Protein AF-A0A914GRF6-F1 (afdb_monomer)

Organism: Globodera rostochiensis (NCBI:txid31243)

Structure (mmCIF, N/CA/C/O backbone):
data_AF-A0A914GRF6-F1
#
_entry.id   AF-A0A914GRF6-F1
#
loop_
_atom_site.group_PDB
_atom_site.id
_atom_site.type_symbol
_atom_site.label_atom_id
_atom_site.label_alt_id
_atom_site.label_comp_id
_atom_site.label_asym_id
_atom_site.label_entity_id
_atom_site.label_seq_id
_atom_site.pdbx_PDB_ins_code
_atom_site.Cartn_x
_atom_site.Cartn_y
_atom_site.Cartn_z
_atom_site.occupancy
_atom_site.B_iso_or_equiv
_atom_site.auth_seq_id
_atom_site.auth_comp_id
_atom_site.auth_asym_id
_atom_site.auth_atom_id
_atom_site.pdbx_PDB_model_num
ATOM 1 N N . MET A 1 1 ? -16.502 4.593 -9.977 1.00 60.16 1 MET A N 1
ATOM 2 C CA . MET A 1 1 ? -15.343 4.634 -9.062 1.00 60.16 1 MET A CA 1
ATOM 3 C C . MET A 1 1 ? -14.575 5.903 -9.354 1.00 60.16 1 MET A C 1
ATOM 5 O O . MET A 1 1 ? -14.251 6.115 -10.513 1.00 60.16 1 MET A O 1
ATOM 9 N N . ASN A 1 2 ? -14.328 6.730 -8.336 1.00 83.19 2 ASN A N 1
ATOM 10 C CA . ASN A 1 2 ? -13.622 8.016 -8.468 1.00 83.19 2 ASN A CA 1
ATOM 11 C C . ASN A 1 2 ? -12.108 7.880 -8.247 1.00 83.19 2 ASN A C 1
ATOM 13 O O . ASN A 1 2 ? -11.372 8.864 -8.300 1.00 83.19 2 ASN A O 1
ATOM 17 N N . PHE A 1 3 ? -11.646 6.648 -8.020 1.00 89.38 3 PHE A N 1
ATOM 18 C CA . PHE A 1 3 ? -10.272 6.329 -7.673 1.00 89.38 3 PHE A CA 1
ATOM 19 C C . PHE A 1 3 ? -9.684 5.285 -8.614 1.00 89.38 3 PHE A C 1
ATOM 21 O O . PHE A 1 3 ? -10.359 4.345 -9.033 1.00 89.38 3 PHE A O 1
ATOM 28 N N . GLN A 1 4 ? -8.395 5.434 -8.896 1.00 92.69 4 GLN A N 1
ATOM 29 C CA . GLN A 1 4 ? -7.568 4.450 -9.576 1.00 92.69 4 GLN A CA 1
ATOM 30 C C . GLN A 1 4 ? -6.471 3.969 -8.622 1.00 92.69 4 GLN A C 1
ATOM 32 O O . GLN A 1 4 ? -5.708 4.775 -8.093 1.00 92.69 4 GLN A O 1
ATOM 37 N N . ILE A 1 5 ? -6.350 2.653 -8.441 1.00 94.62 5 ILE A N 1
ATOM 38 C CA . ILE A 1 5 ? -5.249 2.062 -7.671 1.00 94.62 5 ILE A CA 1
ATOM 39 C C . ILE A 1 5 ? -3.987 2.048 -8.535 1.00 94.62 5 ILE A C 1
ATOM 41 O O . ILE A 1 5 ? -3.964 1.449 -9.617 1.00 94.62 5 ILE A O 1
ATOM 45 N N . VAL A 1 6 ? -2.930 2.673 -8.028 1.00 95.69 6 VAL A N 1
ATOM 46 C CA . VAL A 1 6 ? -1.575 2.618 -8.581 1.00 95.69 6 VAL A CA 1
ATOM 47 C C . VAL A 1 6 ? -0.613 2.089 -7.525 1.00 95.69 6 VAL A C 1
ATOM 49 O O . VAL A 1 6 ? -0.864 2.197 -6.325 1.00 95.69 6 VAL A O 1
ATOM 52 N N . TRP A 1 7 ? 0.494 1.507 -7.965 1.00 96.56 7 TRP A N 1
ATOM 53 C CA . TRP A 1 7 ? 1.480 0.931 -7.061 1.00 96.56 7 TRP A CA 1
ATOM 54 C C . TRP A 1 7 ? 2.782 1.709 -7.101 1.00 96.56 7 TRP A C 1
ATOM 56 O O . TRP A 1 7 ? 3.186 2.236 -8.134 1.00 96.56 7 TRP A O 1
ATOM 66 N N . GLU A 1 8 ? 3.440 1.780 -5.953 1.00 96.56 8 GLU A N 1
ATOM 67 C CA . GLU A 1 8 ? 4.662 2.546 -5.770 1.00 96.56 8 GLU A CA 1
ATOM 68 C C . GLU A 1 8 ? 5.706 1.713 -5.034 1.00 96.56 8 GLU A C 1
ATOM 70 O O . GLU A 1 8 ? 5.376 0.820 -4.248 1.00 96.56 8 GLU A O 1
ATOM 75 N N . TYR A 1 9 ? 6.977 2.037 -5.244 1.00 94.38 9 TYR A N 1
ATOM 76 C CA . TYR A 1 9 ? 8.096 1.358 -4.615 1.00 94.38 9 TYR A CA 1
ATOM 77 C C . TYR A 1 9 ? 9.149 2.315 -4.078 1.00 94.38 9 TYR A C 1
ATOM 79 O O . TYR A 1 9 ? 9.361 3.421 -4.579 1.00 94.38 9 TYR A O 1
ATOM 87 N N . GLN A 1 10 ? 9.822 1.871 -3.021 1.00 92.88 10 GLN A N 1
ATOM 88 C CA . GLN A 1 10 ? 10.794 2.676 -2.303 1.00 92.88 10 GLN A CA 1
ATOM 89 C C . GLN A 1 10 ? 12.181 2.569 -2.950 1.00 92.88 10 GLN A C 1
ATOM 91 O O . GLN A 1 10 ? 12.897 1.573 -2.798 1.00 92.88 10 GLN A O 1
ATOM 96 N N . CYS A 1 11 ? 12.590 3.630 -3.640 1.00 87.56 11 CYS A N 1
ATOM 97 C CA . CYS A 1 11 ? 13.919 3.755 -4.240 1.00 87.56 11 CYS A CA 1
ATOM 98 C C . CYS A 1 11 ? 14.998 4.049 -3.193 1.00 87.56 11 CYS A C 1
ATOM 100 O O . CYS A 1 11 ? 16.082 3.464 -3.226 1.00 87.56 11 CYS A O 1
ATOM 102 N N . SER A 1 12 ? 14.690 4.936 -2.248 1.00 85.06 12 SER A N 1
ATOM 103 C CA . SER A 1 12 ? 15.538 5.292 -1.105 1.00 85.06 12 SER A CA 1
ATOM 104 C C . SER A 1 12 ? 14.666 5.673 0.096 1.00 85.06 12 SER A C 1
ATOM 106 O O . SER A 1 12 ? 13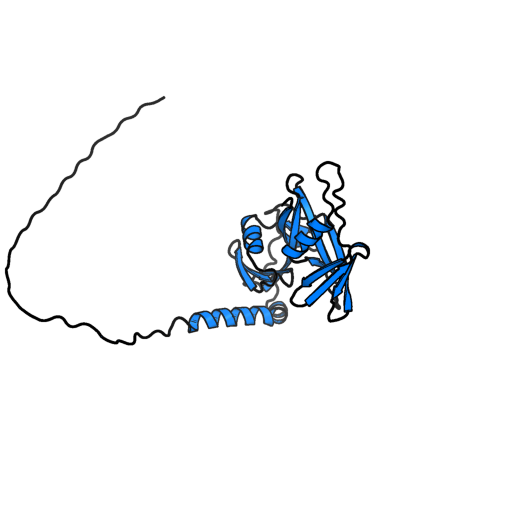.441 5.666 -0.007 1.00 85.06 12 SER A O 1
ATOM 108 N N . ALA A 1 13 ? 15.269 6.004 1.244 1.00 81.31 13 ALA A N 1
ATOM 109 C CA . ALA A 1 13 ? 14.544 6.251 2.497 1.00 81.31 13 ALA A CA 1
ATOM 110 C C . ALA A 1 13 ? 13.332 7.197 2.348 1.00 81.31 13 ALA A C 1
ATOM 112 O O . ALA A 1 13 ? 12.279 6.917 2.915 1.00 81.31 13 ALA A O 1
ATOM 113 N N . SER A 1 14 ? 13.449 8.254 1.540 1.00 84.38 14 SER A N 1
ATOM 114 C CA . SER A 1 14 ? 12.390 9.247 1.304 1.00 84.38 14 SER A CA 1
ATOM 115 C C . SER A 1 14 ? 11.847 9.275 -0.129 1.00 84.38 14 SER A C 1
ATOM 117 O O . SER A 1 14 ? 10.862 9.969 -0.386 1.00 84.38 14 SER A O 1
ATOM 119 N N . LYS A 1 15 ? 12.458 8.535 -1.064 1.00 90.56 15 LYS A N 1
ATOM 120 C CA . LYS A 1 15 ? 12.084 8.555 -2.483 1.00 90.56 15 LYS A CA 1
ATOM 121 C C . LYS A 1 15 ? 11.235 7.341 -2.832 1.00 90.56 15 LYS A C 1
ATOM 123 O O . LYS A 1 15 ? 11.720 6.208 -2.797 1.00 90.56 15 LYS A O 1
ATOM 128 N N . TRP A 1 16 ? 10.000 7.609 -3.234 1.00 94.62 16 TRP A N 1
ATOM 129 C CA . TRP A 1 16 ? 9.094 6.634 -3.829 1.00 94.62 16 TRP A CA 1
ATOM 130 C C . TRP A 1 16 ? 8.964 6.900 -5.320 1.00 94.62 16 TRP A C 1
ATOM 132 O O . TRP A 1 16 ? 9.031 8.056 -5.734 1.00 94.62 16 TRP A O 1
ATOM 142 N N . LEU A 1 17 ? 8.776 5.848 -6.108 1.00 94.06 17 LEU A N 1
ATOM 143 C CA . LEU A 1 17 ? 8.451 5.930 -7.528 1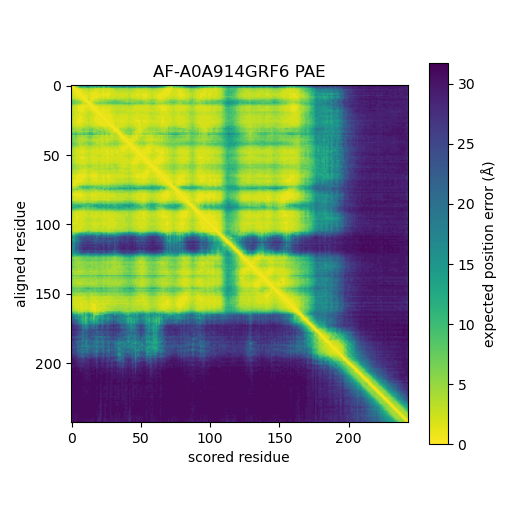.00 94.06 17 LEU A CA 1
ATOM 144 C C . LEU A 1 17 ? 7.227 5.092 -7.828 1.00 94.06 17 LEU A C 1
ATOM 146 O O . LEU A 1 17 ? 7.001 4.069 -7.189 1.00 94.06 17 LEU A O 1
ATOM 150 N N . GLU A 1 18 ? 6.431 5.550 -8.781 1.00 94.88 18 GLU A N 1
ATOM 151 C CA . GLU A 1 18 ? 5.307 4.780 -9.290 1.00 94.88 18 GLU A CA 1
ATOM 152 C C . GLU A 1 18 ? 5.812 3.650 -10.196 1.00 94.88 18 GLU A C 1
ATOM 154 O O . GLU A 1 18 ? 6.744 3.837 -10.980 1.00 94.88 18 GLU A O 1
ATOM 159 N N . PHE A 1 19 ? 5.208 2.470 -10.086 1.00 93.25 19 PHE A N 1
ATOM 160 C CA . PHE A 1 19 ? 5.391 1.425 -11.082 1.00 93.25 19 PHE A CA 1
ATOM 161 C C . PHE A 1 19 ? 4.747 1.834 -12.404 1.00 93.25 19 PHE A C 1
ATOM 163 O O . PHE A 1 19 ? 3.804 2.625 -12.443 1.00 93.25 19 PHE A O 1
ATOM 170 N N . ASP A 1 20 ? 5.213 1.248 -13.502 1.00 91.75 20 ASP A N 1
ATOM 171 C CA . ASP A 1 20 ? 4.512 1.399 -14.767 1.00 91.75 20 ASP A CA 1
ATOM 172 C C . ASP A 1 20 ? 3.065 0.857 -14.690 1.00 91.75 20 ASP A C 1
ATOM 174 O O . ASP A 1 20 ? 2.644 0.152 -13.757 1.00 91.75 20 ASP A O 1
ATOM 178 N N . LYS A 1 21 ? 2.274 1.230 -15.698 1.00 91.75 21 LYS A N 1
ATOM 179 C CA . LYS A 1 21 ? 0.856 0.878 -15.774 1.00 91.75 21 LYS A CA 1
ATOM 180 C C . LYS A 1 21 ? 0.640 -0.634 -15.855 1.00 91.75 21 LYS A C 1
ATOM 182 O O . LYS A 1 21 ? -0.309 -1.141 -15.252 1.00 91.75 21 LYS A O 1
ATOM 187 N N . ASP A 1 22 ? 1.493 -1.353 -16.572 1.00 91.38 22 ASP A N 1
ATOM 188 C CA . ASP A 1 22 ? 1.335 -2.788 -16.811 1.00 91.38 22 ASP A CA 1
ATOM 189 C C . ASP A 1 22 ? 1.622 -3.588 -15.542 1.00 91.38 22 ASP A C 1
ATOM 191 O O . ASP A 1 22 ? 0.958 -4.589 -15.253 1.00 91.38 22 ASP A O 1
ATOM 195 N N . LEU A 1 23 ? 2.599 -3.149 -14.756 1.00 91.94 23 LEU A N 1
ATOM 196 C CA . LEU A 1 23 ? 2.947 -3.725 -13.473 1.00 91.94 23 LEU A CA 1
ATOM 197 C C . LEU A 1 23 ? 1.892 -3.404 -12.421 1.00 91.94 23 LEU A C 1
ATOM 199 O O . LEU A 1 23 ? 1.446 -4.319 -11.731 1.00 91.94 23 LEU A O 1
ATOM 203 N N . SER A 1 24 ? 1.413 -2.160 -12.360 1.00 94.56 24 SER A N 1
ATOM 204 C CA . SER A 1 24 ? 0.287 -1.805 -11.488 1.00 94.56 24 SER A CA 1
ATOM 205 C C . SER A 1 24 ? -0.962 -2.632 -11.816 1.00 94.56 24 SER A C 1
ATOM 207 O O . SER A 1 24 ? -1.611 -3.150 -10.912 1.00 94.56 24 SER A O 1
ATOM 209 N N . THR A 1 25 ? -1.267 -2.831 -13.103 1.00 94.06 25 THR A N 1
ATOM 210 C CA . THR A 1 25 ? -2.406 -3.655 -13.549 1.00 94.06 25 THR A CA 1
ATOM 211 C C . THR A 1 25 ? -2.252 -5.112 -13.117 1.00 94.06 25 THR A C 1
ATOM 213 O O . THR A 1 25 ? -3.203 -5.719 -12.628 1.00 94.06 25 THR A O 1
ATOM 216 N N . PHE A 1 26 ? -1.048 -5.671 -13.240 1.00 93.94 26 PHE A N 1
ATOM 217 C CA . PHE A 1 26 ? -0.759 -7.015 -12.748 1.00 93.94 26 PHE A CA 1
ATOM 218 C C . PHE A 1 26 ? -0.945 -7.125 -11.237 1.00 93.94 26 PHE A C 1
ATOM 220 O O . PHE A 1 26 ? -1.631 -8.039 -10.795 1.00 93.94 26 PHE A O 1
ATOM 227 N N . LEU A 1 27 ? -0.399 -6.196 -10.450 1.00 94.81 27 LEU A N 1
ATOM 228 C CA . LEU A 1 27 ? -0.539 -6.230 -8.993 1.00 94.81 27 LEU A CA 1
ATOM 229 C C . LEU A 1 27 ? -2.001 -6.066 -8.556 1.00 94.81 27 LEU A C 1
ATOM 231 O O . LEU A 1 27 ? -2.434 -6.756 -7.641 1.00 94.81 27 LEU A O 1
ATOM 235 N N . ASN A 1 28 ? -2.785 -5.249 -9.265 1.00 94.81 28 ASN A N 1
ATOM 236 C CA . ASN A 1 28 ? -4.229 -5.115 -9.045 1.00 94.81 28 ASN A CA 1
ATOM 237 C C . ASN A 1 28 ? -5.023 -6.398 -9.358 1.00 94.81 28 ASN A C 1
ATOM 239 O O . ASN A 1 28 ? -6.141 -6.544 -8.877 1.00 94.81 28 ASN A O 1
ATOM 243 N N . SER A 1 29 ? -4.477 -7.314 -10.166 1.00 93.38 29 SER A N 1
ATOM 244 C CA . SER A 1 29 ? -5.116 -8.606 -10.468 1.00 93.38 29 SER A CA 1
ATOM 245 C C . SER A 1 29 ? -4.837 -9.690 -9.422 1.00 93.38 29 SER A C 1
ATOM 247 O O . SER A 1 29 ? -5.434 -10.766 -9.475 1.00 93.38 29 SER A O 1
ATOM 249 N N . LEU A 1 30 ? -3.911 -9.435 -8.493 1.00 92.69 30 LEU A N 1
ATOM 250 C CA . LEU A 1 30 ? -3.557 -10.367 -7.430 1.00 92.69 30 LEU A CA 1
ATOM 251 C C . LEU A 1 30 ? -4.506 -10.214 -6.239 1.00 92.69 30 LEU A C 1
ATOM 253 O O . LEU A 1 30 ? -5.027 -9.133 -5.973 1.00 92.69 30 LEU A O 1
ATOM 257 N N . SER A 1 31 ? -4.686 -11.295 -5.481 1.00 89.19 31 SER A N 1
ATOM 258 C CA . SER A 1 31 ? -5.356 -11.226 -4.185 1.00 89.19 31 SER A CA 1
ATOM 259 C C . SER A 1 31 ? -4.495 -10.466 -3.168 1.00 89.19 31 SER A C 1
ATOM 261 O O . SER A 1 31 ? -3.263 -10.494 -3.234 1.00 89.19 31 SER A O 1
ATOM 263 N N . SER A 1 32 ? -5.123 -9.792 -2.202 1.00 85.31 32 SER A N 1
ATOM 264 C CA . SER A 1 32 ? -4.427 -9.025 -1.154 1.00 85.31 32 SER A CA 1
ATOM 265 C C . SER A 1 32 ? -3.506 -9.891 -0.282 1.00 85.31 32 SER A C 1
ATOM 267 O O . SER A 1 32 ? -2.504 -9.407 0.243 1.00 85.31 32 SER A O 1
ATOM 269 N N . ASP A 1 33 ? -3.792 -11.190 -0.188 1.00 83.56 33 ASP A N 1
ATOM 270 C CA . ASP A 1 33 ? -2.997 -12.192 0.520 1.00 83.56 33 ASP A CA 1
ATOM 271 C C . ASP A 1 33 ? -1.904 -12.856 -0.348 1.00 83.56 33 ASP A C 1
ATOM 273 O O . ASP A 1 33 ? -1.183 -13.747 0.120 1.00 83.56 33 ASP A O 1
ATOM 277 N N . ALA A 1 34 ? -1.741 -12.424 -1.604 1.00 84.06 34 ALA A N 1
ATOM 278 C CA . ALA A 1 34 ? -0.799 -13.028 -2.533 1.00 84.06 34 ALA A CA 1
ATOM 279 C C . ALA A 1 34 ? 0.647 -12.955 -2.014 1.00 84.06 34 ALA A C 1
ATOM 281 O O . ALA A 1 34 ? 1.213 -11.884 -1.767 1.00 84.06 34 ALA A O 1
ATOM 282 N N . LYS A 1 35 ? 1.276 -14.132 -1.916 1.00 86.25 35 LYS A N 1
ATOM 283 C CA . LYS A 1 35 ? 2.677 -14.303 -1.520 1.00 86.25 35 LYS A CA 1
ATOM 284 C C . LYS A 1 35 ? 3.494 -14.929 -2.645 1.00 86.25 35 LYS A C 1
ATOM 286 O O . LYS A 1 35 ? 3.200 -16.042 -3.086 1.00 86.25 35 LYS A O 1
ATOM 291 N N . GLY A 1 36 ? 4.577 -14.260 -3.035 1.00 83.12 36 GLY A N 1
ATOM 292 C CA . GLY A 1 36 ? 5.545 -14.788 -3.997 1.00 83.12 36 GLY A CA 1
ATOM 293 C C . GLY A 1 36 ? 5.031 -14.782 -5.436 1.00 83.12 36 GLY A C 1
ATOM 294 O O . GLY A 1 36 ? 5.425 -15.641 -6.225 1.00 83.12 36 GLY A O 1
ATOM 295 N N . ALA A 1 37 ? 4.143 -13.844 -5.780 1.00 88.69 37 ALA A N 1
ATOM 296 C CA . ALA A 1 37 ? 3.760 -13.615 -7.169 1.00 88.69 37 ALA A CA 1
ATOM 297 C C . ALA A 1 37 ? 5.000 -13.155 -7.943 1.00 88.69 37 ALA A C 1
ATOM 299 O O . ALA A 1 37 ? 5.665 -12.213 -7.519 1.00 88.69 37 ALA A O 1
ATOM 300 N N . ALA A 1 38 ? 5.339 -13.840 -9.033 1.00 89.75 38 ALA A N 1
ATOM 301 C CA . ALA A 1 38 ? 6.578 -13.604 -9.765 1.00 89.75 38 ALA A CA 1
ATOM 302 C C . ALA A 1 38 ? 6.310 -12.963 -11.130 1.00 89.75 38 ALA A C 1
ATOM 304 O O . ALA A 1 38 ? 5.357 -13.343 -11.811 1.00 89.75 38 ALA A O 1
ATOM 305 N N . ARG A 1 39 ? 7.169 -12.026 -11.536 1.00 88.88 39 ARG A N 1
ATOM 306 C CA . ARG A 1 39 ? 7.152 -11.397 -12.859 1.00 88.88 39 ARG A CA 1
ATOM 307 C C . ARG A 1 39 ? 8.563 -10.973 -13.261 1.00 88.88 39 ARG A C 1
ATOM 309 O O . ARG A 1 39 ? 9.332 -10.514 -12.421 1.00 88.88 39 ARG A O 1
ATOM 316 N N . GLU A 1 40 ? 8.884 -11.118 -14.540 1.00 86.94 40 GLU A N 1
ATOM 317 C CA . GLU A 1 40 ? 10.120 -10.577 -15.102 1.00 86.94 40 GLU A CA 1
ATOM 318 C C . GLU A 1 40 ? 9.955 -9.080 -15.391 1.00 86.94 40 GLU A C 1
ATOM 320 O O . GLU A 1 40 ? 8.964 -8.672 -16.001 1.00 86.94 40 GLU A O 1
ATOM 325 N N . ILE A 1 41 ? 10.903 -8.266 -14.926 1.00 84.12 41 ILE A N 1
ATOM 326 C CA . ILE A 1 41 ? 10.932 -6.812 -15.123 1.00 84.12 41 ILE A CA 1
ATOM 327 C C . ILE A 1 41 ? 12.348 -6.441 -15.553 1.00 84.12 41 ILE A C 1
ATOM 329 O O . ILE A 1 41 ? 13.289 -6.667 -14.798 1.00 84.12 41 ILE A O 1
ATOM 333 N N . GLU A 1 42 ? 12.502 -5.910 -16.768 1.00 81.19 42 GLU A N 1
ATOM 334 C CA . GLU A 1 42 ? 13.801 -5.480 -17.317 1.00 81.19 42 GLU A CA 1
ATOM 335 C C . GLU A 1 42 ? 14.904 -6.560 -17.227 1.00 81.19 42 GLU A C 1
ATOM 337 O O . GLU A 1 42 ? 16.069 -6.268 -16.962 1.00 81.19 42 GLU A O 1
ATOM 342 N N . GLY A 1 43 ? 14.534 -7.831 -17.421 1.00 80.81 43 GLY A N 1
ATOM 343 C CA . GLY A 1 43 ? 15.452 -8.972 -17.328 1.00 80.81 43 GLY A CA 1
ATOM 344 C C . GLY A 1 43 ? 15.695 -9.505 -15.909 1.00 80.81 43 GLY A C 1
ATOM 345 O O . GLY A 1 43 ? 16.495 -10.423 -15.739 1.00 80.81 43 GLY A O 1
ATOM 346 N N . TRP A 1 44 ? 15.017 -8.965 -14.890 1.00 83.56 44 TRP A N 1
ATOM 347 C CA . TRP A 1 44 ? 15.122 -9.409 -13.496 1.00 83.56 44 TRP A CA 1
ATOM 348 C C . TRP A 1 44 ? 13.901 -10.200 -13.039 1.00 83.56 44 TRP A C 1
ATOM 350 O O . TRP A 1 44 ? 12.759 -9.793 -13.261 1.00 83.56 44 TRP A O 1
ATOM 360 N N . ASN A 1 45 ? 14.132 -11.290 -12.305 1.00 87.81 45 ASN A N 1
ATOM 361 C CA . ASN A 1 45 ? 13.063 -12.113 -11.743 1.00 87.81 45 ASN A CA 1
ATOM 362 C C . ASN A 1 45 ? 12.549 -11.524 -10.426 1.00 87.81 45 ASN A C 1
ATOM 364 O O . ASN A 1 45 ? 13.075 -11.812 -9.346 1.00 87.81 45 ASN A O 1
ATOM 368 N N . MET A 1 46 ? 11.486 -10.729 -10.485 1.00 91.06 46 MET A N 1
ATOM 369 C CA . MET A 1 46 ? 10.917 -10.073 -9.310 1.00 91.06 46 MET A CA 1
ATOM 370 C C . MET A 1 46 ? 9.820 -10.925 -8.672 1.00 91.06 46 MET A C 1
ATOM 372 O O . MET A 1 46 ? 8.984 -11.500 -9.363 1.00 91.06 46 MET A O 1
ATOM 376 N N . GLN A 1 47 ? 9.814 -10.992 -7.343 1.00 93.75 47 GLN A N 1
ATOM 377 C CA . GLN A 1 47 ? 8.751 -11.584 -6.535 1.00 93.75 47 GLN A CA 1
ATOM 378 C C . GLN A 1 47 ? 8.100 -10.524 -5.652 1.00 93.75 47 GLN A C 1
ATOM 380 O O . GLN A 1 47 ? 8.788 -9.677 -5.087 1.00 93.75 47 GLN A O 1
ATOM 385 N N . PHE A 1 48 ? 6.785 -10.611 -5.495 1.00 94.19 48 PHE A N 1
ATOM 386 C CA . PHE A 1 48 ? 5.976 -9.682 -4.717 1.00 94.19 48 PHE A CA 1
ATOM 387 C C . PHE A 1 48 ? 5.268 -10.420 -3.575 1.00 94.19 48 PHE A C 1
ATOM 389 O O . PHE A 1 48 ? 4.697 -11.497 -3.771 1.00 94.19 48 PHE A O 1
ATOM 396 N N . ASP A 1 49 ? 5.324 -9.845 -2.376 1.00 94.38 49 ASP A N 1
ATOM 397 C CA . ASP A 1 49 ? 4.563 -10.265 -1.197 1.00 94.38 49 ASP A CA 1
ATOM 398 C C . ASP A 1 49 ? 3.657 -9.102 -0.783 1.00 94.38 49 ASP A C 1
ATOM 400 O O . ASP A 1 49 ? 4.126 -8.108 -0.217 1.00 94.38 49 ASP A O 1
ATOM 404 N N . LEU A 1 50 ? 2.366 -9.210 -1.109 1.00 93.25 50 LEU A N 1
ATOM 405 C CA . LEU A 1 50 ? 1.393 -8.142 -0.864 1.00 93.25 50 LEU A CA 1
ATOM 406 C C . LEU A 1 50 ? 0.967 -8.067 0.604 1.00 93.25 50 LEU A C 1
ATOM 408 O O . LEU A 1 50 ? 0.595 -6.998 1.075 1.00 93.25 50 LEU A O 1
ATOM 412 N N . ARG A 1 51 ? 1.147 -9.148 1.370 1.00 89.31 51 ARG A N 1
ATOM 413 C CA . ARG A 1 51 ? 0.874 -9.170 2.817 1.00 89.31 51 ARG A CA 1
ATOM 414 C C . ARG A 1 51 ? 1.894 -8.361 3.603 1.00 89.31 51 ARG A C 1
ATOM 416 O O . ARG A 1 51 ? 1.574 -7.738 4.610 1.00 89.31 51 ARG A O 1
ATOM 423 N N . GLN A 1 52 ? 3.148 -8.409 3.154 1.00 89.75 52 GLN A N 1
ATOM 424 C CA . GLN A 1 52 ? 4.269 -7.687 3.765 1.00 89.75 52 GLN A CA 1
ATOM 425 C C . GLN A 1 52 ? 4.584 -6.362 3.065 1.00 89.75 52 GLN A C 1
ATOM 427 O O . GLN A 1 52 ? 5.459 -5.616 3.526 1.00 89.75 52 GLN A O 1
ATOM 432 N N . MET A 1 53 ? 3.897 -6.082 1.953 1.00 94.69 53 MET A N 1
ATOM 433 C CA . MET A 1 53 ? 4.133 -4.933 1.087 1.00 94.69 53 MET A CA 1
ATOM 434 C C . MET A 1 53 ? 5.614 -4.817 0.715 1.00 94.69 53 MET A C 1
ATOM 436 O O . MET A 1 53 ? 6.295 -3.815 0.973 1.00 94.69 53 MET A O 1
ATOM 440 N N . GLN A 1 54 ? 6.137 -5.894 0.125 1.00 94.31 54 GLN A N 1
ATOM 441 C CA . GLN A 1 54 ? 7.527 -5.991 -0.313 1.00 94.31 54 GLN A CA 1
ATOM 442 C C . GLN A 1 54 ? 7.655 -6.565 -1.723 1.00 94.31 54 GLN A C 1
ATOM 444 O O . GLN A 1 54 ? 6.896 -7.438 -2.139 1.00 94.31 54 GLN A O 1
ATOM 449 N N . GLN A 1 55 ? 8.688 -6.110 -2.426 1.00 94.00 55 GLN A N 1
ATOM 450 C CA . GLN A 1 55 ? 9.211 -6.769 -3.617 1.00 94.00 55 GLN A CA 1
ATOM 451 C C . GLN A 1 55 ? 10.625 -7.290 -3.343 1.00 94.00 55 GLN A C 1
ATOM 453 O O . GLN A 1 55 ? 11.380 -6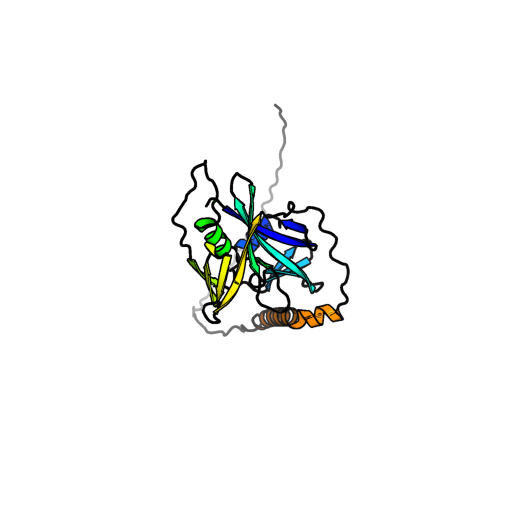.686 -2.578 1.00 94.00 55 GLN A O 1
ATOM 458 N N . CYS A 1 56 ? 10.998 -8.379 -4.003 1.00 92.75 56 CYS A N 1
ATOM 459 C CA . CYS A 1 56 ? 12.298 -9.023 -3.899 1.00 92.75 56 CYS A CA 1
ATOM 460 C C . CYS A 1 56 ? 12.805 -9.389 -5.294 1.00 92.75 56 CYS A C 1
ATOM 462 O O . CYS A 1 56 ? 12.101 -10.045 -6.059 1.00 92.75 56 CYS A O 1
ATOM 464 N N . ASN A 1 57 ? 14.029 -8.993 -5.623 1.00 90.56 57 ASN A N 1
ATOM 465 C CA . ASN A 1 57 ? 14.733 -9.515 -6.786 1.00 90.56 57 ASN A CA 1
ATOM 466 C C . ASN A 1 57 ? 15.256 -10.916 -6.437 1.00 90.56 57 ASN A C 1
ATOM 468 O O . ASN A 1 57 ? 16.089 -11.065 -5.546 1.00 90.56 57 ASN A O 1
ATOM 472 N N . SER A 1 58 ? 14.763 -11.945 -7.124 1.00 87.06 58 SER A N 1
ATOM 473 C CA . SER A 1 58 ? 15.093 -13.349 -6.843 1.00 87.06 58 SER A CA 1
ATOM 474 C C . SER A 1 58 ? 16.546 -13.690 -7.170 1.00 87.06 58 SER A C 1
ATOM 476 O O . SER A 1 58 ? 17.108 -14.599 -6.562 1.00 87.06 58 SER A O 1
ATOM 478 N N . ASP A 1 59 ? 17.148 -12.963 -8.110 1.00 84.31 59 ASP A N 1
ATOM 479 C CA . ASP A 1 59 ? 18.510 -13.198 -8.583 1.00 84.31 59 ASP A CA 1
ATOM 480 C C . ASP A 1 59 ? 19.544 -12.625 -7.597 1.00 84.31 59 ASP A C 1
ATOM 482 O O . ASP A 1 59 ? 20.601 -13.215 -7.374 1.00 84.31 59 ASP A O 1
ATOM 486 N N . THR A 1 60 ? 19.231 -11.491 -6.959 1.00 85.06 60 THR A N 1
ATOM 487 C CA . THR A 1 60 ? 20.147 -10.780 -6.042 1.00 85.06 60 THR A CA 1
ATOM 488 C C . THR A 1 60 ? 19.752 -10.861 -4.566 1.00 85.06 60 THR A C 1
ATOM 490 O O . THR A 1 60 ? 20.563 -10.567 -3.689 1.00 85.06 60 THR A O 1
ATOM 493 N N . GLY A 1 61 ? 18.507 -11.234 -4.267 1.00 86.62 61 GLY A N 1
ATOM 494 C CA . GLY A 1 61 ? 17.911 -11.178 -2.931 1.00 86.62 61 GLY A CA 1
ATOM 495 C C . GLY A 1 61 ? 17.608 -9.760 -2.436 1.00 86.62 61 GLY A C 1
ATOM 496 O O . GLY A 1 61 ? 17.242 -9.591 -1.271 1.00 86.62 61 GLY A O 1
ATOM 497 N N . PHE A 1 62 ? 17.787 -8.736 -3.274 1.00 86.75 62 PHE A N 1
ATOM 498 C CA . PHE A 1 62 ? 17.553 -7.347 -2.898 1.00 86.75 62 PHE A CA 1
ATOM 499 C C . PHE A 1 62 ? 16.055 -7.069 -2.731 1.00 86.75 62 PHE A C 1
ATOM 501 O O . PHE A 1 62 ? 15.260 -7.398 -3.610 1.00 86.75 62 PHE A O 1
ATOM 508 N N . MET A 1 63 ? 15.674 -6.443 -1.615 1.00 90.38 63 MET A N 1
ATOM 509 C CA . MET A 1 63 ? 14.276 -6.179 -1.268 1.00 90.38 63 MET A CA 1
ATOM 510 C C . MET A 1 63 ? 13.981 -4.684 -1.203 1.00 90.38 63 MET A C 1
ATOM 512 O O . MET A 1 63 ? 14.793 -3.908 -0.698 1.00 90.38 63 MET A O 1
ATOM 516 N N . ARG A 1 64 ? 12.784 -4.292 -1.645 1.00 91.00 64 ARG A N 1
ATOM 517 C CA . ARG A 1 64 ? 12.246 -2.935 -1.476 1.00 91.00 64 ARG A CA 1
ATOM 518 C C . ARG A 1 64 ? 10.844 -2.989 -0.878 1.00 91.00 64 ARG A C 1
ATOM 520 O O . ARG A 1 64 ? 10.096 -3.940 -1.103 1.00 91.00 64 ARG A O 1
ATOM 527 N N . SER A 1 65 ? 10.489 -1.948 -0.129 1.00 94.38 65 SER A N 1
ATOM 528 C CA . SER A 1 65 ? 9.098 -1.698 0.253 1.00 94.38 65 SER A CA 1
ATOM 529 C C . SER A 1 65 ? 8.290 -1.339 -0.990 1.00 94.38 65 SER A C 1
ATOM 531 O O . SER A 1 65 ? 8.765 -0.562 -1.820 1.00 94.38 65 SER A O 1
ATOM 533 N N . ILE A 1 66 ? 7.067 -1.847 -1.073 1.00 96.06 66 ILE A N 1
ATOM 534 C CA . ILE A 1 66 ? 6.049 -1.371 -2.012 1.00 96.06 66 ILE A CA 1
ATOM 535 C C . ILE A 1 66 ? 4.875 -0.789 -1.222 1.00 96.06 66 ILE A C 1
ATOM 537 O O . ILE A 1 66 ? 4.789 -0.974 -0.008 1.00 96.06 66 ILE A O 1
ATOM 541 N N . ARG A 1 67 ? 3.996 -0.051 -1.890 1.00 97.12 67 ARG A N 1
ATOM 542 C CA . ARG A 1 67 ? 2.737 0.442 -1.321 1.00 97.12 67 ARG A CA 1
ATOM 543 C C . ARG A 1 67 ? 1.701 0.648 -2.417 1.00 97.12 67 ARG A C 1
ATOM 545 O O . ARG A 1 67 ? 2.075 0.866 -3.570 1.00 97.12 67 ARG A O 1
ATOM 552 N N . CYS A 1 68 ? 0.425 0.620 -2.052 1.00 96.00 68 CYS A N 1
ATOM 553 C CA . CYS A 1 68 ? -0.642 1.057 -2.943 1.00 96.00 68 CYS A CA 1
ATOM 554 C C . CYS A 1 68 ? -0.967 2.530 -2.673 1.00 96.00 68 CYS A C 1
ATOM 556 O O . CYS A 1 68 ? -1.029 2.970 -1.523 1.00 96.00 68 CYS A O 1
ATOM 558 N N . ALA A 1 69 ? -1.195 3.284 -3.740 1.00 96.38 69 ALA A N 1
ATOM 559 C CA . ALA A 1 69 ? -1.714 4.637 -3.679 1.00 96.38 69 ALA A CA 1
ATOM 560 C C . ALA A 1 69 ? -3.023 4.720 -4.468 1.00 96.38 69 ALA A C 1
ATOM 562 O O . ALA A 1 69 ? -3.193 4.078 -5.506 1.00 96.38 69 ALA A O 1
ATOM 563 N N . LEU A 1 70 ? -3.945 5.535 -3.976 1.00 94.88 70 LEU A N 1
ATOM 564 C CA . LEU A 1 70 ? -5.226 5.805 -4.606 1.00 94.88 70 LEU A CA 1
ATOM 565 C C . LEU A 1 70 ? -5.141 7.151 -5.288 1.00 94.88 70 LEU A C 1
ATOM 567 O O . LEU A 1 70 ? -4.946 8.175 -4.636 1.00 94.88 70 LEU A O 1
ATOM 571 N N . ARG A 1 71 ? -5.242 7.128 -6.611 1.00 92.88 71 ARG A N 1
ATOM 572 C CA . ARG A 1 71 ? -5.258 8.318 -7.444 1.00 92.88 71 ARG A CA 1
ATOM 573 C C . ARG A 1 71 ? -6.691 8.787 -7.631 1.00 92.88 71 ARG A C 1
ATOM 575 O O . ARG A 1 71 ? -7.509 8.017 -8.128 1.00 92.88 71 ARG A O 1
ATOM 582 N N . VAL A 1 72 ? -6.969 10.042 -7.303 1.00 89.25 72 VAL A N 1
ATOM 583 C CA . VAL A 1 72 ? -8.235 10.697 -7.636 1.00 89.25 72 VAL A CA 1
ATOM 584 C C . VAL A 1 72 ? -8.299 10.887 -9.150 1.00 89.25 72 VAL A C 1
ATOM 586 O O . VAL A 1 72 ? -7.400 11.481 -9.759 1.00 89.25 72 VAL A O 1
ATOM 589 N N . ILE A 1 73 ? -9.336 10.339 -9.778 1.00 84.50 73 ILE A N 1
ATOM 590 C CA . ILE A 1 73 ? -9.550 10.477 -11.219 1.00 84.50 73 ILE A CA 1
ATOM 591 C C . ILE A 1 73 ? -9.810 11.962 -11.522 1.00 84.50 73 ILE A C 1
ATOM 593 O O . ILE A 1 73 ? -10.527 12.630 -10.788 1.00 84.50 73 ILE A O 1
ATOM 597 N N . ASN A 1 74 ? -9.213 12.478 -12.600 1.00 82.06 74 ASN A N 1
ATOM 598 C CA . ASN A 1 74 ? -9.259 13.880 -13.059 1.00 82.06 74 ASN A CA 1
ATOM 599 C C . ASN A 1 74 ? -8.435 14.903 -12.255 1.00 82.06 74 ASN A C 1
ATOM 601 O O . ASN A 1 74 ? -7.933 15.844 -12.862 1.00 82.06 74 ASN A O 1
ATOM 605 N N . GLU A 1 75 ? -8.217 14.718 -10.952 1.00 81.25 75 GLU A N 1
ATOM 606 C CA . GLU A 1 75 ? -7.358 15.623 -10.159 1.00 81.25 75 GLU A CA 1
ATOM 607 C C . GLU A 1 75 ? -5.883 15.205 -10.175 1.00 81.25 75 GLU A C 1
ATOM 609 O O . GLU A 1 75 ? -4.980 16.031 -10.050 1.00 81.25 75 GLU A O 1
ATOM 614 N N . GLY A 1 76 ? -5.619 13.902 -10.316 1.00 82.56 76 GLY A N 1
ATOM 615 C CA . GLY A 1 76 ? -4.265 13.346 -10.328 1.00 82.56 76 GLY A CA 1
ATOM 616 C C . GLY A 1 76 ? -3.590 13.283 -8.954 1.00 82.56 76 GLY A C 1
ATOM 617 O O . GLY A 1 76 ? -2.492 12.729 -8.851 1.00 82.56 76 GLY A O 1
ATOM 618 N N . GLU A 1 77 ? -4.230 13.791 -7.897 1.00 89.50 77 GLU A N 1
ATOM 619 C CA . GLU A 1 77 ? -3.744 13.639 -6.528 1.00 89.50 77 GLU A CA 1
ATOM 620 C C . GLU A 1 77 ? -3.747 12.171 -6.102 1.00 89.50 77 GLU A C 1
ATOM 622 O O . GLU A 1 77 ? -4.613 11.392 -6.496 1.00 89.50 77 GLU A O 1
ATOM 627 N N . LYS A 1 78 ? -2.752 11.784 -5.300 1.00 93.31 78 LYS A N 1
ATOM 628 C CA . LYS A 1 78 ? -2.553 10.407 -4.847 1.00 93.31 78 LYS A CA 1
ATOM 629 C C . LYS A 1 78 ? -2.461 10.354 -3.333 1.00 93.31 78 LYS A C 1
ATOM 631 O O . LYS A 1 78 ? -1.707 11.134 -2.750 1.00 93.31 78 LYS A O 1
ATOM 636 N N . PHE A 1 79 ? -3.130 9.389 -2.715 1.00 94.25 79 PHE A N 1
ATOM 637 C CA . PHE A 1 79 ? -3.101 9.175 -1.269 1.00 94.25 79 PHE A CA 1
ATOM 638 C C . PHE A 1 79 ? -2.723 7.740 -0.923 1.00 94.25 79 PHE A C 1
ATOM 640 O O . PHE A 1 79 ? -3.086 6.801 -1.625 1.00 94.25 79 PHE A O 1
ATOM 647 N N . VAL A 1 80 ? -1.969 7.578 0.158 1.00 96.12 80 VAL A N 1
ATOM 648 C CA . VAL A 1 80 ? -1.559 6.282 0.699 1.00 96.12 80 VAL A CA 1
ATOM 649 C C . VAL A 1 80 ? -2.148 6.146 2.088 1.00 96.12 80 VAL A C 1
ATOM 651 O O . VAL A 1 80 ? -2.001 7.045 2.917 1.00 96.12 80 VAL A O 1
ATOM 654 N N . TRP A 1 81 ? -2.762 4.996 2.330 1.00 95.12 81 TRP A N 1
ATOM 655 C CA . TRP A 1 81 ? -3.199 4.572 3.648 1.00 95.12 81 TRP A CA 1
ATOM 656 C C . TRP A 1 81 ? -2.206 3.561 4.209 1.00 95.12 81 TRP A C 1
ATOM 658 O O . TRP A 1 81 ? -1.901 2.555 3.563 1.00 95.12 81 TRP A O 1
ATOM 668 N N . SER A 1 82 ? -1.706 3.816 5.413 1.00 95.56 82 SER A N 1
ATOM 669 C CA . SER A 1 82 ? -0.722 2.961 6.078 1.00 95.56 82 SER A CA 1
ATOM 670 C C . SER A 1 82 ? -1.016 2.795 7.560 1.00 95.56 82 SER A C 1
ATOM 672 O O . SER A 1 82 ? -1.687 3.611 8.188 1.00 95.56 82 SER A O 1
ATOM 674 N N . TYR A 1 83 ? -0.474 1.724 8.128 1.00 94.38 83 TYR A N 1
ATOM 675 C CA . TYR A 1 83 ? -0.465 1.470 9.559 1.00 94.38 83 TYR A CA 1
ATOM 676 C C . TYR A 1 83 ? 0.957 1.205 10.039 1.00 94.38 83 TYR A C 1
ATOM 678 O O . TYR A 1 83 ? 1.813 0.708 9.300 1.00 94.38 83 TYR A O 1
ATOM 686 N N . GLN A 1 84 ? 1.229 1.567 11.285 1.00 93.56 84 GLN A N 1
ATOM 687 C CA . GLN A 1 84 ? 2.498 1.278 11.925 1.00 93.56 84 GLN A CA 1
ATOM 688 C C . GLN A 1 84 ? 2.440 -0.137 12.501 1.00 93.56 84 GLN A C 1
ATOM 690 O O . GLN A 1 84 ? 1.684 -0.389 13.432 1.00 93.56 84 GLN A O 1
ATOM 695 N N . GLN A 1 85 ? 3.241 -1.055 11.957 1.00 87.62 85 GLN A N 1
ATOM 696 C CA . GLN A 1 85 ? 3.341 -2.410 12.495 1.00 87.62 85 GLN A CA 1
ATOM 697 C C . GLN A 1 85 ? 3.849 -2.388 13.939 1.00 87.62 85 GLN A C 1
ATOM 699 O O . GLN A 1 85 ? 4.852 -1.729 14.250 1.00 87.62 85 GLN A O 1
ATOM 704 N N . ASN A 1 86 ? 3.193 -3.181 14.783 1.00 79.62 86 ASN A N 1
ATOM 705 C CA . ASN A 1 86 ? 3.656 -3.479 16.126 1.00 79.62 86 ASN A CA 1
ATOM 706 C C . ASN A 1 86 ? 4.878 -4.398 16.058 1.00 79.62 86 ASN A C 1
ATOM 708 O O . ASN A 1 86 ? 4.887 -5.433 15.395 1.00 79.62 86 ASN A O 1
ATOM 712 N N . GLY A 1 87 ? 5.959 -3.975 16.704 1.00 79.31 87 GLY A N 1
ATOM 713 C CA . GLY A 1 87 ? 7.208 -4.719 16.725 1.00 79.31 87 GLY A CA 1
ATOM 714 C C . GLY A 1 87 ? 8.398 -3.857 17.140 1.00 79.31 87 GLY A C 1
ATOM 715 O O . GLY A 1 87 ? 8.298 -2.630 17.219 1.00 79.31 87 GLY A O 1
ATOM 716 N N . PRO A 1 88 ? 9.567 -4.481 17.367 1.00 75.88 88 PRO A N 1
ATOM 717 C CA . PRO A 1 88 ? 10.777 -3.778 17.798 1.00 75.88 88 PRO A CA 1
ATOM 718 C C . PRO A 1 88 ? 11.292 -2.782 16.750 1.00 75.88 88 PRO A C 1
ATOM 720 O O . PRO A 1 88 ? 12.038 -1.861 17.072 1.00 75.88 88 PRO A O 1
ATOM 723 N N . ARG A 1 89 ? 10.894 -2.950 15.484 1.00 78.19 89 ARG A N 1
ATOM 724 C CA . ARG A 1 89 ? 11.158 -2.005 14.398 1.00 78.19 89 ARG A CA 1
ATOM 725 C C . ARG A 1 89 ? 9.835 -1.480 13.868 1.00 78.19 89 ARG A C 1
ATOM 727 O O . ARG A 1 89 ? 9.282 -2.044 12.930 1.00 78.19 89 ARG A O 1
ATOM 734 N N . LYS A 1 90 ? 9.358 -0.393 14.475 1.00 82.75 90 LYS A N 1
ATOM 735 C CA . LYS A 1 90 ? 8.189 0.349 13.999 1.00 82.75 90 LYS A CA 1
ATOM 736 C C . LYS A 1 90 ? 8.391 0.720 12.531 1.00 82.75 90 LYS A C 1
ATOM 738 O O . LYS A 1 90 ? 9.294 1.485 12.196 1.00 82.75 90 LYS A O 1
ATOM 743 N N . ARG A 1 91 ? 7.566 0.150 11.658 1.00 88.75 91 ARG A N 1
ATOM 744 C CA . ARG A 1 91 ? 7.592 0.383 10.213 1.00 88.75 91 ARG A CA 1
ATOM 745 C C . ARG A 1 91 ? 6.181 0.695 9.750 1.00 88.75 91 ARG A C 1
ATOM 747 O O . ARG A 1 91 ? 5.240 0.019 10.152 1.00 88.75 91 ARG A O 1
ATOM 754 N N . TRP A 1 92 ? 6.065 1.693 8.885 1.00 92.31 92 TRP A N 1
ATOM 755 C CA . TRP A 1 92 ? 4.830 1.964 8.166 1.00 92.31 92 TRP A CA 1
ATOM 756 C C . TRP A 1 92 ? 4.656 0.956 7.038 1.00 92.31 92 TRP A C 1
ATOM 758 O O . TRP A 1 92 ? 5.559 0.764 6.217 1.00 92.31 92 TRP A O 1
ATOM 768 N N . VAL A 1 93 ? 3.502 0.305 7.024 1.00 93.69 93 VAL A N 1
ATOM 769 C CA . VAL A 1 93 ? 3.111 -0.670 6.014 1.00 93.69 93 VAL A CA 1
ATOM 770 C C . VAL A 1 93 ? 1.823 -0.187 5.375 1.00 93.69 93 VAL A C 1
ATOM 772 O O . VAL A 1 93 ? 0.898 0.233 6.065 1.00 93.69 93 VAL A O 1
ATOM 775 N N . SER A 1 94 ? 1.802 -0.189 4.045 1.00 95.81 94 SER A N 1
ATOM 776 C CA . SER A 1 94 ? 0.607 0.151 3.277 1.00 95.81 94 SER A CA 1
ATOM 777 C C . SER A 1 94 ? -0.505 -0.830 3.603 1.00 95.81 94 SER A C 1
ATOM 779 O O . SER A 1 94 ? -0.255 -2.030 3.720 1.00 95.81 94 SER A O 1
ATOM 781 N N . PHE A 1 95 ? -1.735 -0.343 3.680 1.00 94.56 95 PHE A N 1
ATOM 782 C CA . PHE A 1 95 ? -2.877 -1.241 3.628 1.00 94.56 95 PHE A CA 1
ATOM 783 C C . PHE A 1 95 ? -2.972 -1.918 2.253 1.00 94.56 95 PHE A C 1
ATOM 785 O O . PHE A 1 95 ? -2.474 -1.359 1.272 1.00 94.56 95 PHE A O 1
ATOM 792 N N . PRO A 1 96 ? -3.573 -3.118 2.166 1.00 93.31 96 PRO A N 1
ATOM 793 C CA . PRO A 1 96 ? -3.982 -3.725 0.904 1.00 93.31 96 PRO A CA 1
ATOM 794 C C . PRO A 1 96 ? -4.898 -2.819 0.079 1.00 93.31 96 PRO A C 1
ATOM 796 O O . PRO A 1 96 ? -5.595 -1.963 0.622 1.00 93.31 96 PRO A O 1
ATOM 799 N N . ALA A 1 97 ? -4.887 -3.004 -1.240 1.00 92.25 97 ALA A N 1
ATOM 800 C CA . ALA A 1 97 ? -5.536 -2.092 -2.179 1.00 92.25 97 ALA A CA 1
ATOM 801 C C . ALA A 1 97 ? -7.060 -1.991 -1.992 1.00 92.25 97 ALA A C 1
ATOM 803 O O . ALA A 1 97 ? -7.622 -0.900 -2.052 1.00 92.25 97 ALA A O 1
ATOM 804 N N . ASP A 1 98 ? -7.716 -3.120 -1.738 1.00 89.75 98 ASP A N 1
ATOM 805 C CA . ASP A 1 98 ? -9.146 -3.226 -1.449 1.00 89.75 98 ASP A CA 1
ATOM 806 C C . ASP A 1 98 ? -9.532 -2.467 -0.176 1.00 89.75 98 ASP A C 1
ATOM 808 O O . ASP A 1 98 ? -10.517 -1.729 -0.151 1.00 89.75 98 ASP A O 1
ATOM 812 N N . LEU A 1 99 ? -8.724 -2.599 0.872 1.00 89.69 99 LEU A N 1
ATOM 813 C CA . LEU A 1 99 ? -8.947 -1.905 2.129 1.00 89.69 99 LEU A CA 1
ATOM 814 C C . LEU A 1 99 ? -8.645 -0.411 2.031 1.00 89.69 99 LEU A C 1
ATOM 816 O O . LEU A 1 99 ? -9.422 0.402 2.523 1.00 89.69 99 LEU A O 1
ATOM 820 N N . ALA A 1 100 ? -7.535 -0.041 1.394 1.00 92.06 100 ALA A N 1
ATOM 821 C CA . ALA A 1 100 ? -7.210 1.356 1.161 1.00 92.06 100 ALA A CA 1
ATOM 822 C C . ALA A 1 100 ? -8.356 2.039 0.402 1.00 92.06 100 ALA A C 1
ATOM 824 O O . ALA A 1 100 ? -8.764 3.132 0.785 1.00 92.06 100 ALA A O 1
ATOM 825 N N . LEU A 1 101 ? -8.900 1.387 -0.635 1.00 90.31 101 LEU A N 1
ATOM 826 C CA . LEU A 1 101 ? -10.034 1.905 -1.400 1.00 90.31 101 LEU A CA 1
ATOM 827 C C . LEU A 1 101 ? -11.263 2.112 -0.510 1.00 90.31 101 LEU A C 1
ATOM 829 O O . LEU A 1 101 ? -11.827 3.202 -0.520 1.00 90.31 101 LEU A O 1
ATOM 833 N N . LYS A 1 102 ? -11.625 1.121 0.315 1.00 87.50 102 LYS A N 1
ATOM 834 C CA . LYS A 1 102 ? -12.723 1.260 1.286 1.00 87.50 102 LYS A CA 1
ATOM 835 C C . LYS A 1 102 ? -12.495 2.426 2.248 1.00 87.50 102 LYS A C 1
ATOM 837 O O . LYS A 1 102 ? -13.429 3.173 2.521 1.00 87.50 102 LYS A O 1
ATOM 842 N N . LEU A 1 103 ? -11.281 2.595 2.772 1.00 88.12 103 LEU A N 1
ATOM 843 C CA . LEU A 1 103 ? -10.958 3.713 3.661 1.00 88.12 103 LEU A CA 1
ATOM 844 C C . LEU A 1 103 ? -11.074 5.051 2.934 1.00 88.12 103 LEU A C 1
ATOM 846 O O . LEU A 1 103 ? -11.630 5.998 3.473 1.00 88.12 103 LEU A O 1
ATOM 850 N N . GLU A 1 104 ? -10.612 5.143 1.695 1.00 88.50 104 GLU A N 1
ATOM 851 C CA . GLU A 1 104 ? -10.716 6.379 0.928 1.00 88.50 104 GLU A CA 1
ATOM 852 C C . GLU A 1 104 ? -12.167 6.729 0.575 1.00 88.50 104 GLU A C 1
ATOM 854 O O . GLU A 1 104 ? -12.557 7.885 0.716 1.00 88.50 104 GLU A O 1
ATOM 859 N N . GLU A 1 105 ? -12.981 5.741 0.198 1.00 83.69 105 GLU A N 1
ATOM 860 C CA . GLU A 1 105 ? -14.403 5.924 -0.122 1.00 83.69 105 GLU A CA 1
ATOM 861 C C . GLU A 1 105 ? -15.236 6.325 1.103 1.00 83.69 105 GLU A C 1
ATOM 863 O O . GLU A 1 105 ? -16.116 7.174 0.985 1.00 83.69 105 GLU A O 1
ATOM 868 N N . ASN A 1 106 ? -14.944 5.759 2.279 1.00 79.44 106 ASN A N 1
ATOM 869 C CA . ASN A 1 106 ? -15.699 6.052 3.501 1.00 79.44 106 ASN A CA 1
ATOM 870 C C . ASN A 1 106 ? -15.166 7.272 4.263 1.00 79.44 106 ASN A C 1
ATOM 872 O O . ASN A 1 106 ? -15.919 7.944 4.959 1.00 79.44 106 ASN A O 1
ATOM 876 N N . VAL A 1 107 ? -13.864 7.551 4.172 1.00 78.56 107 VAL A N 1
ATOM 877 C CA . VAL A 1 107 ? -13.160 8.432 5.117 1.00 78.56 107 VAL A CA 1
ATOM 878 C C . VAL A 1 107 ? -12.250 9.452 4.432 1.00 78.56 107 VAL A C 1
ATOM 880 O O . VAL A 1 107 ? -12.037 10.545 4.960 1.00 78.56 107 VAL A O 1
ATOM 883 N N . GLY A 1 108 ? -11.704 9.111 3.262 1.00 70.06 108 GLY A N 1
ATOM 884 C CA . GLY A 1 108 ? -10.692 9.897 2.549 1.00 70.06 108 GLY A CA 1
ATOM 885 C C . GLY A 1 108 ? -11.134 11.309 2.182 1.00 70.06 108 GLY A C 1
ATOM 886 O O . GLY A 1 108 ? -10.284 12.192 2.074 1.00 70.06 108 GLY A O 1
ATOM 887 N N . GLY A 1 109 ? -12.451 11.533 2.088 1.00 63.09 109 GLY A N 1
ATOM 888 C CA . GLY A 1 109 ? -13.044 12.855 1.923 1.00 63.09 109 GLY A CA 1
ATOM 889 C C . GLY A 1 109 ? -12.510 13.542 0.675 1.00 63.09 109 GLY A C 1
ATOM 890 O O . GLY A 1 109 ? -11.778 14.524 0.774 1.00 63.09 109 GLY A O 1
ATOM 891 N N . VAL A 1 110 ? -12.848 13.011 -0.498 1.00 55.34 110 VAL A N 1
ATOM 892 C CA . VAL A 1 110 ? -12.524 13.669 -1.765 1.00 55.34 110 VAL A CA 1
ATOM 893 C C . VAL A 1 110 ? -13.626 14.656 -2.116 1.00 55.34 110 VAL A C 1
ATOM 895 O O . VAL A 1 110 ? -14.806 14.310 -2.137 1.00 55.34 110 VAL A O 1
ATOM 898 N N . TYR A 1 111 ? -13.221 15.907 -2.328 1.00 50.41 111 TYR A N 1
ATOM 899 C CA . TYR A 1 111 ? -14.094 17.009 -2.705 1.00 50.41 111 TYR A CA 1
ATOM 900 C C . TYR A 1 111 ? -14.453 16.866 -4.178 1.00 50.41 111 TYR A C 1
ATOM 902 O O . TYR A 1 111 ? -13.731 17.343 -5.042 1.00 50.41 111 TYR A O 1
ATOM 910 N N . ILE A 1 112 ? -15.575 16.224 -4.470 1.00 49.81 112 ILE A N 1
ATOM 911 C CA . ILE A 1 112 ? -16.150 16.289 -5.810 1.00 49.81 112 ILE A CA 1
ATOM 912 C C . ILE A 1 112 ? -17.066 17.513 -5.798 1.00 49.81 112 ILE A C 1
ATOM 914 O O . ILE A 1 112 ? -18.073 17.526 -5.100 1.00 49.81 112 ILE A O 1
ATOM 918 N N . ASP A 1 113 ? -16.657 18.570 -6.497 1.00 47.62 113 ASP A N 1
ATOM 919 C CA . ASP A 1 113 ? -17.467 19.766 -6.764 1.00 47.62 113 ASP A CA 1
ATOM 920 C C . ASP A 1 113 ? -17.954 20.564 -5.534 1.00 47.62 113 ASP A C 1
ATOM 922 O O . ASP A 1 113 ? -19.126 20.909 -5.430 1.00 47.62 113 ASP A O 1
ATOM 926 N N . ASN A 1 114 ? -17.045 20.939 -4.619 1.00 45.59 114 ASN A N 1
ATOM 927 C CA . ASN A 1 114 ? -17.283 21.859 -3.480 1.00 45.59 114 ASN A CA 1
ATOM 928 C C . ASN A 1 114 ? -18.369 21.459 -2.462 1.00 45.59 114 ASN A C 1
ATOM 930 O O . ASN A 1 114 ? -18.468 22.089 -1.407 1.00 45.59 114 ASN A O 1
ATOM 934 N N . GLU A 1 115 ? -19.131 20.401 -2.702 1.00 46.88 115 GLU A N 1
ATOM 935 C CA . GLU A 1 115 ? -20.001 19.800 -1.710 1.00 46.88 115 GLU A CA 1
ATOM 936 C C . GLU A 1 115 ? -19.224 18.689 -1.019 1.00 46.88 115 GLU A C 1
ATOM 938 O O . GLU A 1 115 ? -18.831 17.679 -1.601 1.00 46.88 115 GLU A O 1
ATOM 943 N N . ARG A 1 116 ? -18.946 18.898 0.269 1.00 45.81 116 ARG A N 1
ATOM 944 C CA . ARG A 1 116 ? -18.421 17.846 1.127 1.00 45.81 116 ARG A CA 1
ATOM 945 C C . ARG A 1 116 ? -19.459 16.729 1.084 1.00 45.81 116 ARG A C 1
ATOM 947 O O . ARG A 1 116 ? -20.518 16.876 1.692 1.00 45.81 116 ARG A O 1
ATOM 954 N N . ALA A 1 117 ? -19.167 15.631 0.392 1.00 46.81 117 ALA A N 1
ATOM 955 C CA . ALA A 1 117 ? -19.906 14.392 0.562 1.00 46.81 117 ALA A CA 1
ATOM 956 C C . ALA A 1 117 ? -19.612 13.898 1.985 1.00 46.81 117 ALA A C 1
ATOM 958 O O . ALA A 1 117 ? -18.775 13.031 2.220 1.00 46.81 117 ALA A O 1
ATOM 959 N N . VAL A 1 118 ? -20.252 14.532 2.972 1.00 45.47 118 VAL A N 1
ATOM 960 C CA . VAL A 1 118 ? -20.388 14.029 4.332 1.00 45.47 118 VAL A CA 1
ATOM 961 C C . VAL A 1 118 ? -21.373 12.880 4.217 1.00 45.47 118 VAL A C 1
ATOM 963 O O . VAL A 1 118 ? -22.526 12.968 4.630 1.00 45.47 118 VAL A O 1
ATOM 966 N N . HIS A 1 119 ? -20.935 11.789 3.596 1.00 47.78 119 HIS A N 1
ATOM 967 C CA . HIS A 1 119 ? -21.510 10.517 3.959 1.00 47.78 119 HIS A CA 1
ATOM 968 C C . HIS A 1 119 ? -21.246 10.371 5.455 1.00 47.78 119 HIS A C 1
ATOM 970 O O . HIS A 1 119 ? -20.169 10.734 5.935 1.00 47.78 119 HIS A O 1
ATOM 976 N N . GLN A 1 120 ? -22.271 9.958 6.198 1.00 50.72 120 GLN A N 1
ATOM 977 C CA . GLN A 1 120 ? -22.124 9.455 7.556 1.00 50.72 120 GLN A CA 1
ATOM 978 C C . GLN A 1 120 ? -21.095 8.330 7.483 1.00 50.72 120 GLN A C 1
ATOM 980 O O . GLN A 1 120 ? -21.434 7.190 7.193 1.00 50.72 120 GLN A O 1
ATOM 985 N N . ALA A 1 121 ? -19.822 8.693 7.591 1.00 56.66 121 ALA A N 1
ATOM 986 C CA . ALA A 1 121 ? -18.736 7.752 7.569 1.00 56.66 121 ALA A CA 1
ATOM 987 C C . ALA A 1 121 ? -18.938 6.907 8.813 1.00 56.66 121 ALA A C 1
ATOM 989 O O . ALA A 1 121 ? -18.978 7.462 9.916 1.00 56.66 121 ALA A O 1
ATOM 990 N N . ASP A 1 122 ? -19.095 5.599 8.641 1.00 62.84 122 ASP A N 1
ATOM 991 C CA . ASP A 1 122 ? -18.972 4.697 9.769 1.00 62.84 122 ASP A CA 1
ATOM 992 C C . ASP A 1 122 ? -17.615 4.996 10.409 1.00 62.84 122 ASP A C 1
ATOM 994 O O . ASP A 1 122 ? -16.551 4.774 9.826 1.00 62.84 122 ASP A O 1
ATOM 998 N N . GLU A 1 123 ? -17.649 5.586 11.607 1.00 74.12 123 GLU A N 1
ATOM 999 C CA . GLU A 1 123 ? -16.444 6.004 12.334 1.00 74.12 123 GLU A CA 1
ATOM 1000 C C . GLU A 1 123 ? -15.522 4.812 12.621 1.00 74.12 123 GLU A C 1
ATOM 1002 O O . GLU A 1 123 ? -14.340 4.976 12.954 1.00 74.12 123 GLU A O 1
ATOM 1007 N N . ARG A 1 124 ? -16.102 3.612 12.506 1.00 82.56 124 ARG A N 1
ATOM 1008 C CA . ARG A 1 124 ? -15.501 2.321 12.748 1.00 82.56 124 ARG A CA 1
ATOM 1009 C C . ARG A 1 124 ? -15.741 1.390 11.570 1.00 82.56 124 ARG A C 1
ATOM 1011 O O . ARG A 1 124 ? -16.884 1.121 11.224 1.00 82.56 124 ARG A O 1
ATOM 1018 N N . VAL A 1 125 ? -14.662 0.865 11.002 1.00 84.62 125 VAL A N 1
ATOM 1019 C CA . VAL A 1 125 ? -14.717 -0.084 9.883 1.00 84.62 125 VAL A CA 1
ATOM 1020 C C . VAL A 1 125 ? -14.043 -1.384 10.300 1.00 84.62 125 VAL A C 1
ATOM 1022 O O . VAL A 1 125 ? -12.877 -1.372 10.701 1.00 84.62 125 VAL A O 1
ATOM 1025 N N . GLU A 1 126 ? -14.771 -2.494 10.195 1.00 88.62 126 GLU A N 1
ATOM 1026 C CA . GLU A 1 126 ? -14.264 -3.851 10.426 1.00 88.62 126 GLU A CA 1
ATOM 1027 C C . GLU A 1 126 ? -13.814 -4.500 9.116 1.00 88.62 126 GLU A C 1
ATOM 1029 O O . GLU A 1 126 ? -14.448 -4.342 8.068 1.00 88.62 126 GLU A O 1
ATOM 1034 N N . PHE A 1 127 ? -12.695 -5.219 9.156 1.00 86.75 127 PHE A N 1
ATOM 1035 C CA . PHE A 1 127 ? -12.149 -5.921 7.996 1.00 86.75 127 PHE A CA 1
ATOM 1036 C C . PHE A 1 127 ? -11.169 -7.017 8.412 1.00 86.75 127 PHE A C 1
ATOM 1038 O O . PHE A 1 127 ? -10.729 -7.092 9.556 1.00 86.75 127 PHE A O 1
ATOM 1045 N N . GLU A 1 128 ? -10.803 -7.854 7.445 1.00 88.38 128 GLU A N 1
ATOM 1046 C CA . GLU A 1 128 ? -9.764 -8.862 7.599 1.00 88.38 128 GLU A CA 1
ATOM 1047 C C . GLU A 1 128 ? -8.441 -8.346 7.016 1.00 88.38 128 GLU A C 1
ATOM 1049 O O . GLU A 1 128 ? -8.374 -7.908 5.866 1.00 88.38 128 GLU A O 1
ATOM 1054 N N . LEU A 1 129 ? -7.368 -8.410 7.802 1.00 87.62 129 LEU A N 1
ATOM 1055 C CA . LEU A 1 129 ? -6.009 -8.085 7.388 1.00 87.62 129 LEU A CA 1
ATOM 1056 C C . LEU A 1 129 ? -5.098 -9.267 7.706 1.00 87.62 129 LEU A C 1
ATOM 1058 O O . LEU A 1 129 ? -4.860 -9.584 8.868 1.00 87.62 129 LEU A O 1
ATOM 1062 N N . ASN A 1 130 ? -4.559 -9.913 6.669 1.00 84.75 130 ASN A N 1
ATOM 1063 C CA . ASN A 1 130 ? -3.672 -11.074 6.808 1.00 84.75 130 ASN A CA 1
ATOM 1064 C C . ASN A 1 130 ? -4.272 -12.228 7.646 1.00 84.75 130 ASN A C 1
ATOM 1066 O O . ASN A 1 130 ? -3.538 -12.896 8.376 1.00 84.75 130 ASN A O 1
ATOM 1070 N N . GLY A 1 131 ? -5.584 -12.472 7.550 1.00 84.94 131 GLY A N 1
ATOM 1071 C CA . GLY A 1 131 ? -6.264 -13.500 8.347 1.00 84.94 131 GLY A CA 1
ATOM 1072 C C . GLY A 1 131 ? -6.649 -13.066 9.763 1.00 84.94 131 GLY A C 1
ATOM 1073 O O . GLY A 1 131 ? -7.035 -13.915 10.564 1.00 84.94 131 GLY A O 1
ATOM 1074 N N . GLN A 1 132 ? -6.504 -11.783 10.107 1.00 88.00 132 GLN A N 1
ATOM 1075 C CA . GLN A 1 132 ? -6.907 -11.231 11.402 1.00 88.00 132 GLN A CA 1
ATOM 1076 C C . GLN A 1 132 ? -8.046 -10.235 11.222 1.00 88.00 132 GLN A C 1
ATOM 1078 O O . GLN A 1 132 ? -7.960 -9.348 10.376 1.00 88.00 132 GLN A O 1
ATOM 1083 N N . GLU A 1 133 ? -9.077 -10.341 12.054 1.00 91.81 133 GLU A N 1
ATOM 1084 C CA . GLU A 1 133 ? -10.117 -9.319 12.137 1.00 91.81 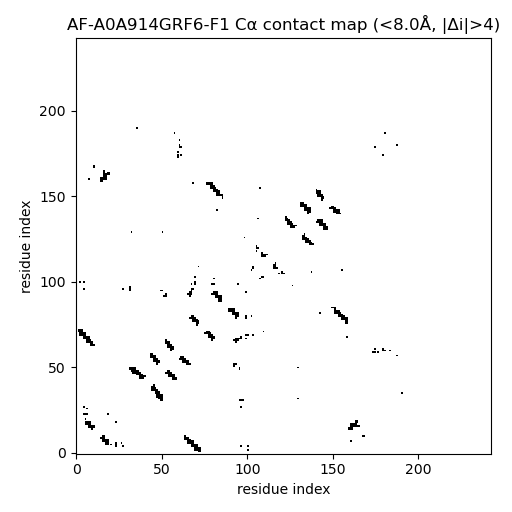133 GLU A CA 1
ATOM 1085 C C . GLU A 1 133 ? -9.578 -8.083 12.855 1.00 91.81 133 GLU A C 1
ATOM 1087 O O . GLU A 1 133 ? -8.943 -8.164 13.913 1.00 91.81 133 GLU A O 1
ATOM 1092 N N . VAL A 1 134 ? -9.818 -6.925 12.259 1.00 92.25 134 VAL A N 1
ATOM 1093 C CA . VAL A 1 134 ? -9.306 -5.637 12.709 1.00 92.25 134 VAL A CA 1
ATOM 1094 C C . VAL A 1 134 ? -10.396 -4.580 12.600 1.00 92.25 134 VAL A C 1
ATOM 1096 O O . VAL A 1 134 ? -11.203 -4.577 11.672 1.00 92.25 134 VAL A O 1
ATOM 1099 N N . LEU A 1 135 ? -10.387 -3.660 13.558 1.00 92.69 135 LEU A N 1
ATOM 1100 C CA . LEU A 1 135 ? -11.302 -2.536 13.671 1.00 92.69 135 LEU A CA 1
ATOM 1101 C C . LEU A 1 135 ? -10.515 -1.239 13.500 1.00 92.69 135 LEU A C 1
ATOM 1103 O O . LEU A 1 135 ? -9.682 -0.899 14.340 1.00 92.69 135 LEU A O 1
ATOM 1107 N N . ILE A 1 136 ? -10.775 -0.489 12.433 1.00 91.00 136 ILE A N 1
ATOM 1108 C CA . ILE A 1 136 ? -10.232 0.863 12.271 1.00 91.00 136 ILE A CA 1
ATOM 1109 C C . ILE A 1 136 ? -11.176 1.860 12.922 1.00 91.00 136 ILE A C 1
ATOM 1111 O O . ILE A 1 136 ? -12.332 1.943 12.538 1.00 91.00 136 ILE A O 1
ATOM 1115 N N . ASN A 1 137 ? -10.656 2.658 13.852 1.00 90.06 137 ASN A N 1
ATOM 1116 C CA . ASN A 1 137 ? -11.291 3.855 14.384 1.00 90.06 137 ASN A CA 1
ATOM 1117 C C . ASN A 1 137 ? -10.599 5.078 13.776 1.00 90.06 137 ASN A C 1
ATOM 1119 O O . ASN A 1 137 ? -9.491 5.456 14.182 1.00 90.06 137 ASN A O 1
ATOM 1123 N N . TRP A 1 138 ? -11.246 5.689 12.785 1.00 83.00 138 TRP A N 1
ATOM 1124 C CA . TRP A 1 138 ? -10.648 6.812 12.073 1.00 83.00 138 TRP A CA 1
ATOM 1125 C C . TRP A 1 138 ? -10.518 8.085 12.916 1.00 83.00 138 TRP A C 1
ATOM 1127 O O . TRP A 1 138 ? -9.423 8.654 12.910 1.00 83.00 138 TRP A O 1
ATOM 1137 N N . PRO A 1 139 ? -11.547 8.542 13.661 1.00 83.19 139 PRO A N 1
ATOM 1138 C CA . PRO A 1 139 ? -11.402 9.713 14.524 1.00 83.19 139 PRO A CA 1
ATOM 1139 C C . PRO A 1 139 ? -10.208 9.603 15.480 1.00 83.19 139 PRO A C 1
ATOM 1141 O O . PRO A 1 139 ? -9.491 10.579 15.697 1.00 83.19 139 PRO A O 1
ATOM 1144 N N . ALA A 1 140 ? -9.943 8.397 15.993 1.00 87.69 140 ALA A N 1
ATOM 1145 C CA . ALA A 1 140 ? -8.790 8.118 16.845 1.00 87.69 140 ALA A CA 1
ATOM 1146 C C . ALA A 1 140 ? -7.481 7.856 16.076 1.00 87.69 140 ALA A C 1
ATOM 1148 O O . ALA A 1 140 ? -6.421 7.800 16.698 1.00 87.69 140 ALA A O 1
ATOM 1149 N N . LYS A 1 141 ? -7.534 7.676 14.749 1.00 90.19 141 LYS A N 1
ATOM 1150 C CA . LYS A 1 141 ? -6.428 7.219 13.890 1.00 90.19 141 LYS A CA 1
ATOM 1151 C C . LYS A 1 141 ? -5.756 5.955 14.423 1.00 90.19 141 LYS A C 1
ATOM 1153 O O . LYS A 1 141 ? -4.526 5.838 14.442 1.00 90.19 141 LYS A O 1
ATOM 1158 N N . LYS A 1 142 ? -6.578 4.991 14.833 1.00 93.19 142 LYS A N 1
ATOM 1159 C CA . LYS A 1 142 ? -6.127 3.705 15.364 1.00 93.19 142 LYS A CA 1
ATOM 1160 C C . LYS A 1 142 ? -6.750 2.537 14.620 1.00 93.19 142 LYS A C 1
ATOM 1162 O O . LYS A 1 142 ? -7.872 2.622 14.136 1.00 93.19 142 LYS A O 1
ATOM 1167 N N . MET A 1 143 ? -6.013 1.440 14.579 1.00 93.81 143 MET A N 1
ATOM 1168 C CA . MET A 1 143 ? -6.498 0.121 14.203 1.00 93.81 143 MET A CA 1
ATOM 1169 C C . MET A 1 143 ? -6.309 -0.804 15.399 1.00 93.81 143 MET A C 1
ATOM 1171 O O . MET A 1 143 ? -5.211 -0.850 15.946 1.00 93.81 143 MET A O 1
ATOM 1175 N N . THR A 1 144 ? -7.340 -1.547 15.772 1.00 94.06 144 THR A N 1
ATOM 1176 C CA . THR A 1 144 ? -7.287 -2.556 16.833 1.00 94.06 144 THR A CA 1
ATOM 1177 C C . THR A 1 144 ? -7.428 -3.933 16.208 1.00 94.06 144 THR A C 1
ATOM 1179 O O . THR A 1 144 ? -8.370 -4.168 15.457 1.00 94.06 144 THR A O 1
ATOM 1182 N N . VAL A 1 145 ? -6.509 -4.846 16.502 1.00 91.62 145 VAL A N 1
ATOM 1183 C CA . VAL A 1 145 ? -6.629 -6.250 16.100 1.00 91.62 145 VAL A CA 1
ATOM 1184 C C . VAL A 1 145 ? -7.533 -6.956 17.105 1.00 91.62 145 VAL A C 1
ATOM 1186 O O . VAL A 1 145 ? -7.192 -7.045 18.278 1.00 91.62 145 VAL A O 1
ATOM 1189 N N . LEU A 1 146 ? -8.701 -7.435 16.675 1.00 90.38 146 LEU A N 1
ATOM 1190 C CA . LEU A 1 146 ? -9.759 -7.875 17.592 1.00 90.38 146 LEU A CA 1
ATOM 1191 C C . LEU A 1 146 ? -9.387 -9.131 18.388 1.00 90.38 146 LEU A C 1
ATOM 1193 O O . LEU A 1 146 ? -9.836 -9.301 19.515 1.00 90.38 146 LEU A O 1
ATOM 1197 N N . ASN A 1 147 ? -8.540 -9.999 17.831 1.00 87.44 147 ASN A N 1
ATOM 1198 C CA . ASN A 1 147 ? -8.132 -11.233 18.503 1.00 87.44 147 ASN A CA 1
ATOM 1199 C C . ASN A 1 147 ? -7.012 -11.049 19.540 1.00 87.44 147 ASN A C 1
ATOM 1201 O O . ASN A 1 147 ? -6.875 -11.895 20.422 1.00 87.44 147 ASN A O 1
ATOM 1205 N N . THR A 1 148 ? -6.203 -9.992 19.437 1.00 87.69 148 THR A N 1
ATOM 1206 C CA . THR A 1 148 ? -5.090 -9.716 20.364 1.00 87.69 148 THR A CA 1
ATOM 1207 C C . THR A 1 148 ? -5.266 -8.427 21.160 1.00 87.69 148 THR A C 1
ATOM 1209 O O . THR A 1 148 ? -4.458 -8.156 22.044 1.00 87.69 148 THR A O 1
ATOM 1212 N N . GLU A 1 149 ? -6.281 -7.627 20.832 1.00 89.06 149 GLU A N 1
ATOM 1213 C CA . GLU A 1 149 ? -6.508 -6.263 21.328 1.00 89.06 149 GLU A CA 1
ATOM 1214 C C . GLU A 1 149 ? -5.323 -5.311 21.084 1.00 89.06 149 GLU A C 1
ATOM 1216 O O . GLU A 1 149 ? -5.230 -4.230 21.666 1.00 89.06 149 GLU A O 1
ATOM 1221 N N . GLU A 1 150 ? -4.405 -5.684 20.189 1.00 90.06 150 GLU A N 1
ATOM 1222 C CA . GLU A 1 150 ? -3.264 -4.850 19.852 1.00 90.06 150 GLU A CA 1
ATOM 1223 C C . GLU A 1 150 ? -3.703 -3.618 19.064 1.00 90.06 150 GLU A C 1
ATOM 1225 O O . GLU A 1 150 ? -4.368 -3.720 18.032 1.00 90.06 150 GLU A O 1
ATOM 1230 N N . GLU A 1 151 ? -3.258 -2.444 19.505 1.00 92.62 151 GLU A N 1
ATOM 1231 C CA . GLU A 1 151 ? -3.504 -1.190 18.802 1.00 92.62 151 GLU A CA 1
ATOM 1232 C C . GLU A 1 151 ? -2.307 -0.788 17.938 1.00 92.62 151 GLU A C 1
ATOM 1234 O O . GLU A 1 151 ? -1.156 -0.825 18.372 1.00 92.62 151 GLU A O 1
ATOM 1239 N N . CYS A 1 152 ? -2.593 -0.344 16.719 1.00 92.75 152 CYS A N 1
ATOM 1240 C CA . CYS A 1 152 ? -1.647 0.255 15.787 1.00 92.75 152 CYS A CA 1
ATOM 1241 C C . CYS A 1 152 ? -2.111 1.666 15.415 1.00 92.75 152 CYS A C 1
ATOM 1243 O O . CYS A 1 152 ? -3.308 1.936 15.310 1.00 92.75 152 CYS A O 1
ATOM 1245 N N . VAL A 1 153 ? -1.165 2.565 15.151 1.00 94.56 153 VAL A N 1
ATOM 1246 C CA . VAL A 1 153 ? -1.475 3.888 14.588 1.00 94.56 153 VAL A CA 1
ATOM 1247 C C . VAL A 1 153 ? -1.690 3.750 13.086 1.00 94.56 153 VAL A C 1
ATOM 1249 O O . VAL A 1 153 ? -0.938 3.030 12.426 1.00 94.56 153 VAL A O 1
ATOM 1252 N N . ILE A 1 154 ? -2.678 4.462 12.548 1.00 94.50 154 ILE A N 1
ATOM 1253 C CA . ILE A 1 154 ? -2.922 4.557 11.106 1.00 94.50 154 ILE A CA 1
ATOM 1254 C C . ILE A 1 154 ? -2.718 5.983 10.601 1.00 94.50 154 ILE A C 1
ATOM 1256 O O . ILE A 1 154 ? -2.854 6.957 11.343 1.00 94.50 154 ILE A O 1
ATOM 1260 N N . GLU A 1 155 ? -2.415 6.115 9.318 1.00 93.81 155 GLU A N 1
ATOM 1261 C CA . GLU A 1 155 ? -2.277 7.404 8.658 1.00 93.81 155 GLU A CA 1
ATOM 1262 C C . GLU A 1 155 ? -2.812 7.368 7.224 1.00 93.81 155 GLU A C 1
ATOM 1264 O O . GLU A 1 155 ? -2.818 6.333 6.556 1.00 93.81 155 GLU A O 1
ATOM 1269 N N . ARG A 1 156 ? -3.224 8.550 6.762 1.00 93.25 156 ARG A N 1
ATOM 1270 C CA . ARG A 1 156 ? -3.478 8.866 5.359 1.00 93.25 156 ARG A CA 1
ATOM 1271 C C . ARG A 1 156 ? -2.521 9.981 4.972 1.00 93.25 156 ARG A C 1
ATOM 1273 O O . ARG A 1 156 ? -2.563 11.055 5.575 1.00 93.25 156 ARG A O 1
ATOM 1280 N N . VAL A 1 157 ? -1.675 9.744 3.978 1.00 93.25 157 VAL A N 1
ATOM 1281 C CA . VAL A 1 157 ? -0.669 10.715 3.526 1.00 93.25 157 VAL A CA 1
ATOM 1282 C C . VAL A 1 157 ? -0.780 10.954 2.028 1.00 93.25 157 VAL A C 1
ATOM 1284 O O . VAL A 1 157 ? -1.082 10.039 1.264 1.00 93.25 157 VAL A O 1
ATOM 1287 N N . LYS A 1 158 ? -0.513 12.187 1.583 1.00 94.06 158 LYS A N 1
ATOM 1288 C CA . LYS A 1 158 ? -0.370 12.477 0.152 1.00 94.06 158 LYS A CA 1
ATOM 1289 C C . LYS A 1 158 ? 0.880 11.765 -0.365 1.00 94.06 158 LYS A C 1
ATOM 1291 O O . LYS A 1 158 ? 1.951 11.877 0.236 1.00 94.06 158 LYS A O 1
ATOM 1296 N N . SER A 1 159 ? 0.752 11.025 -1.461 1.00 95.25 159 SER A N 1
ATOM 1297 C CA . SER A 1 159 ? 1.893 10.357 -2.074 1.00 95.25 159 SER A CA 1
ATOM 1298 C C . SER A 1 159 ? 2.877 11.388 -2.613 1.00 95.25 159 SER A C 1
ATOM 1300 O O . SER A 1 159 ? 2.513 12.343 -3.298 1.00 95.25 159 SER A O 1
ATOM 1302 N N . ASN A 1 160 ? 4.148 11.144 -2.321 1.00 94.12 160 ASN A N 1
ATOM 1303 C CA . ASN A 1 160 ? 5.287 11.887 -2.835 1.00 94.12 160 ASN A CA 1
ATOM 1304 C C . ASN A 1 160 ? 6.015 11.137 -3.963 1.00 94.12 160 ASN A C 1
ATOM 1306 O O . ASN A 1 160 ? 7.168 11.457 -4.258 1.00 94.12 160 ASN A O 1
ATOM 1310 N N . ALA A 1 161 ? 5.403 10.095 -4.537 1.00 94.00 161 ALA A N 1
ATOM 1311 C CA . ALA A 1 161 ? 6.083 9.291 -5.536 1.00 94.00 161 ALA A CA 1
ATOM 1312 C C . ALA A 1 161 ? 6.268 10.048 -6.851 1.00 94.00 161 ALA A C 1
ATOM 1314 O O . ALA A 1 161 ? 5.312 10.605 -7.399 1.00 94.00 161 ALA A O 1
ATOM 1315 N N . GLY A 1 162 ? 7.497 10.009 -7.367 1.00 91.44 162 GLY A N 1
ATOM 1316 C CA . GLY A 1 162 ? 7.810 10.484 -8.710 1.00 91.44 162 GLY A CA 1
ATOM 1317 C C . GLY A 1 162 ? 7.132 9.637 -9.795 1.00 91.44 162 GLY A C 1
ATOM 1318 O O . GLY A 1 162 ? 6.611 8.554 -9.502 1.00 91.44 162 GLY A O 1
ATOM 1319 N N . PRO A 1 163 ? 7.136 10.115 -11.050 1.00 89.00 163 PRO A N 1
ATOM 1320 C CA . PRO A 1 163 ? 6.546 9.381 -12.161 1.00 89.00 163 PRO A CA 1
ATOM 1321 C C . PRO A 1 163 ? 7.270 8.044 -12.398 1.00 89.00 163 PRO A C 1
ATOM 1323 O O . PRO A 1 163 ? 8.430 7.892 -11.986 1.00 89.00 163 PRO A O 1
ATOM 1326 N N . PRO A 1 164 ? 6.625 7.097 -13.104 1.00 83.94 164 PRO A N 1
ATOM 1327 C CA . PRO A 1 164 ? 7.294 5.894 -13.583 1.00 83.94 164 PRO A CA 1
ATOM 1328 C C . PRO A 1 164 ? 8.556 6.243 -14.376 1.00 83.94 164 PRO A C 1
ATOM 1330 O O . PRO A 1 164 ? 8.617 7.289 -15.028 1.00 83.94 164 PRO A O 1
ATOM 1333 N N . ASN A 1 165 ? 9.562 5.370 -14.328 1.00 70.25 165 ASN A N 1
ATOM 1334 C CA . ASN A 1 165 ? 10.824 5.506 -15.067 1.00 70.25 165 ASN A CA 1
ATOM 1335 C C . ASN A 1 165 ? 11.648 6.764 -14.738 1.00 70.25 165 ASN A C 1
ATOM 1337 O O . ASN A 1 165 ? 12.591 7.096 -15.459 1.00 70.25 165 ASN A O 1
ATOM 1341 N N . SER A 1 166 ? 11.340 7.485 -13.654 1.00 64.31 166 SER A N 1
ATOM 1342 C CA . SER A 1 166 ? 12.285 8.483 -13.149 1.00 64.31 166 SER A CA 1
ATOM 1343 C C . SER A 1 166 ? 13.543 7.759 -12.656 1.00 64.31 166 SER A C 1
ATOM 1345 O O . SER A 1 166 ? 13.417 6.673 -12.101 1.00 64.31 166 SER A O 1
ATOM 1347 N N . PHE A 1 167 ? 14.724 8.363 -12.823 1.00 55.38 167 PHE A N 1
ATOM 1348 C CA . PHE A 1 167 ? 16.028 7.764 -12.502 1.00 55.38 167 PHE A CA 1
ATOM 1349 C C . PHE A 1 167 ? 16.004 6.963 -11.181 1.00 55.38 167 PHE A C 1
ATOM 1351 O O . PHE A 1 167 ? 16.050 7.539 -10.080 1.00 55.38 167 PHE A O 1
ATOM 1358 N N . ASP A 1 168 ? 15.879 5.640 -11.308 1.00 64.31 168 ASP A N 1
ATOM 1359 C CA . ASP A 1 168 ? 16.029 4.680 -10.223 1.00 64.31 168 ASP A CA 1
ATOM 1360 C C . ASP A 1 168 ? 17.535 4.466 -10.067 1.00 64.31 168 ASP A C 1
ATOM 1362 O O . ASP A 1 168 ? 18.200 4.089 -11.038 1.00 64.31 168 ASP A O 1
ATOM 1366 N N . PRO A 1 169 ? 18.132 4.797 -8.909 1.00 56.06 169 PRO A N 1
ATOM 1367 C CA . PRO A 1 169 ? 19.539 4.514 -8.702 1.00 56.06 169 PRO A CA 1
ATOM 1368 C C . PRO A 1 169 ? 19.798 3.023 -8.963 1.00 56.06 169 PRO A C 1
ATOM 1370 O O . PRO A 1 169 ? 19.011 2.184 -8.513 1.00 56.06 169 PRO A O 1
ATOM 1373 N N . PRO A 1 170 ? 20.892 2.684 -9.670 1.00 52.31 170 PRO A N 1
ATOM 1374 C CA . PRO A 1 170 ? 21.174 1.313 -10.061 1.00 52.31 170 PRO A CA 1
ATOM 1375 C C . PRO A 1 170 ? 21.097 0.396 -8.842 1.00 52.31 170 PRO A C 1
ATOM 1377 O O . PRO A 1 170 ? 21.649 0.715 -7.782 1.00 52.31 170 PRO A O 1
ATOM 1380 N N . HIS A 1 171 ? 20.393 -0.732 -8.994 1.00 59.22 171 HIS A N 1
ATOM 1381 C CA . HIS A 1 171 ? 20.325 -1.766 -7.967 1.00 59.22 171 HIS A CA 1
ATOM 1382 C C . HIS A 1 171 ? 21.744 -2.040 -7.465 1.00 59.22 171 HIS A C 1
ATOM 1384 O O . HIS A 1 171 ? 22.626 -2.280 -8.295 1.00 59.22 171 HIS A O 1
ATOM 1390 N N . PRO A 1 172 ? 22.001 -1.964 -6.146 1.00 53.12 172 PRO A N 1
ATOM 1391 C CA . PRO A 1 172 ? 23.349 -2.091 -5.625 1.00 53.12 172 PRO A CA 1
ATOM 1392 C C . PRO A 1 172 ? 23.938 -3.401 -6.131 1.00 53.12 172 PRO A C 1
ATOM 1394 O O . PRO A 1 172 ? 23.448 -4.490 -5.820 1.00 53.12 172 PRO A O 1
ATOM 1397 N N . ALA A 1 173 ? 24.963 -3.273 -6.972 1.00 45.31 173 ALA A N 1
ATOM 1398 C CA . ALA A 1 173 ? 25.646 -4.398 -7.562 1.00 45.31 173 ALA A CA 1
ATOM 1399 C C . ALA A 1 173 ? 26.288 -5.188 -6.418 1.00 45.31 173 ALA A C 1
ATOM 1401 O O . ALA A 1 173 ? 27.328 -4.805 -5.895 1.00 45.31 173 ALA A O 1
ATOM 1402 N N . LYS A 1 174 ? 25.647 -6.300 -6.047 1.00 43.59 174 LYS A N 1
ATOM 1403 C CA . LYS A 1 174 ? 26.146 -7.312 -5.107 1.00 43.59 174 LYS A CA 1
ATOM 1404 C C . LYS A 1 174 ? 26.179 -6.841 -3.644 1.00 43.59 174 LYS A C 1
ATOM 1406 O O . LYS A 1 174 ? 27.226 -6.516 -3.094 1.00 43.59 174 LYS A O 1
ATOM 1411 N N . TYR A 1 175 ? 25.040 -6.944 -2.956 1.00 47.38 175 TYR A N 1
ATOM 1412 C CA . TYR A 1 175 ? 25.095 -7.227 -1.517 1.00 47.38 175 TYR A CA 1
ATOM 1413 C C . TYR A 1 175 ? 25.776 -8.587 -1.311 1.00 47.38 175 TYR A C 1
ATOM 1415 O O . TYR A 1 175 ? 25.519 -9.527 -2.066 1.00 47.38 175 TYR A O 1
ATOM 1423 N N . SER A 1 176 ? 26.664 -8.697 -0.317 1.00 43.53 176 SER A N 1
ATOM 1424 C CA . SER A 1 176 ? 27.372 -9.947 -0.033 1.00 43.53 176 SER A CA 1
ATOM 1425 C C . SER A 1 176 ? 26.355 -11.087 0.177 1.00 43.53 176 SER A C 1
ATOM 1427 O O . SER A 1 176 ? 25.484 -10.979 1.050 1.00 43.53 176 SER A O 1
ATOM 1429 N N . PRO A 1 177 ? 26.428 -12.180 -0.612 1.00 50.03 177 PRO A N 1
ATOM 1430 C CA . PRO A 1 177 ? 25.404 -13.224 -0.620 1.00 50.03 177 PRO A CA 1
ATOM 1431 C C . PRO A 1 177 ? 25.144 -13.838 0.755 1.00 50.03 177 PRO A C 1
ATOM 1433 O O . PRO A 1 177 ? 24.037 -14.280 1.030 1.00 50.03 177 PRO A O 1
ATOM 1436 N N . THR A 1 178 ? 26.142 -13.860 1.635 1.00 49.66 178 THR A N 1
ATOM 1437 C CA . THR A 1 178 ? 26.080 -14.522 2.940 1.00 49.66 178 THR A CA 1
ATOM 1438 C C . THR A 1 178 ? 25.080 -13.870 3.894 1.00 49.66 178 THR A C 1
ATOM 1440 O O . THR A 1 178 ? 24.241 -14.570 4.450 1.00 49.66 178 THR A O 1
ATOM 1443 N N . SER A 1 179 ? 25.074 -12.540 4.024 1.00 51.03 179 SER A N 1
ATOM 1444 C CA . SER A 1 179 ? 24.209 -11.864 5.010 1.00 51.03 179 SER A CA 1
ATOM 1445 C C . SER A 1 179 ? 22.741 -11.739 4.572 1.00 51.03 179 SER A C 1
ATOM 1447 O O . SER A 1 179 ? 21.838 -11.699 5.409 1.00 51.03 179 SER A O 1
ATOM 1449 N N . VAL A 1 180 ? 22.488 -11.699 3.257 1.00 49.12 180 VAL A N 1
ATOM 1450 C CA . VAL A 1 180 ? 21.140 -11.568 2.674 1.00 49.12 180 VAL A CA 1
ATOM 1451 C C . VAL A 1 180 ? 20.495 -12.936 2.452 1.00 49.12 180 VAL A C 1
ATOM 1453 O O . VAL A 1 180 ? 19.309 -13.100 2.733 1.00 49.12 180 VAL A O 1
ATOM 1456 N N . ARG A 1 181 ? 21.264 -13.954 2.034 1.00 51.47 181 ARG A N 1
ATOM 1457 C CA . ARG A 1 181 ? 20.761 -15.329 1.889 1.00 51.47 181 ARG A CA 1
ATOM 1458 C C . ARG A 1 181 ? 20.352 -15.932 3.225 1.00 51.47 181 ARG A C 1
ATOM 1460 O O . ARG A 1 181 ? 19.379 -16.671 3.249 1.00 51.47 181 ARG A O 1
ATOM 1467 N N . GLU A 1 182 ? 21.040 -15.610 4.319 1.00 53.16 182 GLU A N 1
ATOM 1468 C CA . GLU A 1 182 ? 20.624 -16.039 5.661 1.00 53.16 182 GLU A CA 1
ATOM 1469 C C . GLU A 1 182 ? 19.330 -15.355 6.105 1.00 53.16 182 GLU A C 1
ATOM 1471 O O . GLU A 1 182 ? 18.420 -16.025 6.588 1.00 53.16 182 GLU A O 1
ATOM 1476 N N . ARG A 1 183 ? 19.201 -14.044 5.868 1.00 54.44 183 ARG A N 1
ATOM 1477 C CA . ARG A 1 183 ? 18.009 -13.274 6.254 1.00 54.44 183 ARG A CA 1
ATOM 1478 C C . ARG A 1 183 ? 16.769 -13.645 5.425 1.00 54.44 183 ARG A C 1
ATOM 1480 O O . ARG A 1 183 ? 15.662 -13.637 5.950 1.00 54.44 183 ARG A O 1
ATOM 1487 N N . ASN A 1 184 ? 16.970 -14.030 4.162 1.00 54.47 184 ASN A N 1
ATOM 1488 C CA . ASN A 1 184 ? 15.906 -14.331 3.195 1.00 54.47 184 ASN A CA 1
ATOM 1489 C C . ASN A 1 184 ? 15.764 -15.831 2.884 1.00 54.47 184 ASN A C 1
ATOM 1491 O O . ASN A 1 184 ? 14.991 -16.214 2.000 1.00 54.47 184 ASN A O 1
ATOM 1495 N N . ARG A 1 185 ? 16.478 -16.697 3.617 1.00 61.12 185 ARG A N 1
ATOM 1496 C CA . ARG A 1 185 ? 16.438 -18.159 3.464 1.00 61.12 185 ARG A CA 1
ATOM 1497 C C . ARG A 1 185 ? 15.014 -18.729 3.427 1.00 61.12 185 ARG A C 1
ATOM 1499 O O . ARG A 1 185 ? 14.762 -19.549 2.546 1.00 61.12 185 ARG A O 1
ATOM 1506 N N . PRO A 1 186 ? 14.063 -18.280 4.275 1.00 63.41 186 PRO A N 1
ATOM 1507 C CA . PRO A 1 186 ? 12.702 -18.815 4.254 1.00 63.41 186 PRO A CA 1
ATOM 1508 C C . PRO A 1 186 ? 11.978 -18.553 2.927 1.00 63.41 186 PRO A C 1
ATOM 1510 O O . PRO A 1 186 ? 11.269 -19.421 2.427 1.00 63.41 186 PRO A O 1
ATOM 1513 N N . PHE A 1 187 ? 12.192 -17.379 2.328 1.00 57.44 187 PHE A N 1
ATOM 1514 C CA . PHE A 1 187 ? 11.532 -16.969 1.089 1.00 57.44 187 PHE A CA 1
ATOM 1515 C C . PHE A 1 187 ? 12.111 -17.705 -0.129 1.00 57.44 187 PHE A C 1
ATOM 1517 O O . PHE A 1 187 ? 11.375 -18.252 -0.951 1.00 57.44 187 PHE A O 1
ATOM 1524 N N . ILE A 1 188 ? 13.443 -17.804 -0.192 1.00 63.81 188 ILE A N 1
ATOM 1525 C CA . ILE A 1 188 ? 14.157 -18.494 -1.276 1.00 63.81 188 ILE A CA 1
ATOM 1526 C C . ILE A 1 188 ? 13.894 -20.011 -1.229 1.00 63.81 188 ILE A C 1
ATOM 1528 O O . ILE A 1 188 ? 13.659 -20.631 -2.269 1.00 63.81 188 ILE A O 1
ATOM 1532 N N . GLU A 1 189 ? 13.896 -20.629 -0.041 1.00 67.31 189 GLU A N 1
ATOM 1533 C CA . GLU A 1 189 ? 13.633 -22.067 0.101 1.00 67.31 189 GLU A CA 1
ATOM 1534 C C . GLU A 1 189 ? 12.182 -22.441 -0.229 1.00 67.31 189 GLU A C 1
ATOM 1536 O O . GLU A 1 189 ? 11.947 -23.496 -0.826 1.00 67.31 189 GLU A O 1
ATOM 1541 N N . GLU A 1 190 ? 11.205 -21.593 0.103 1.00 64.62 190 GLU A N 1
ATOM 1542 C CA . GLU A 1 190 ? 9.801 -21.832 -0.248 1.00 64.62 190 GLU A CA 1
ATOM 1543 C C . GLU A 1 190 ? 9.579 -21.757 -1.771 1.00 64.62 190 GLU A C 1
ATOM 1545 O O . GLU A 1 190 ? 8.950 -22.650 -2.352 1.00 64.62 190 GLU A O 1
ATOM 1550 N N . ALA A 1 191 ? 10.174 -20.765 -2.443 1.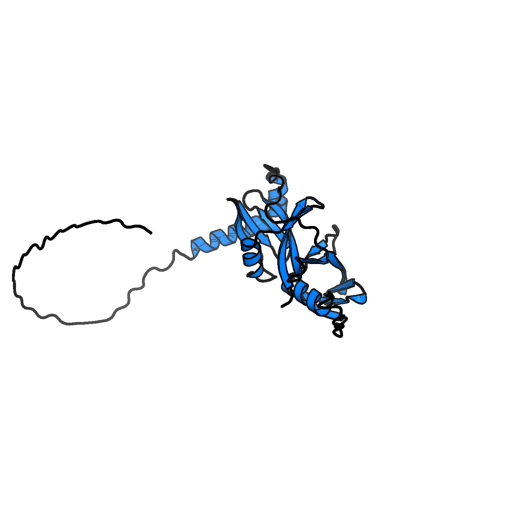00 59.16 191 ALA A N 1
ATOM 1551 C CA . ALA A 1 191 ? 10.131 -20.640 -3.900 1.00 59.16 191 ALA A CA 1
ATOM 1552 C C . ALA A 1 191 ? 10.802 -21.839 -4.604 1.00 59.16 191 ALA A C 1
ATOM 1554 O O . ALA A 1 191 ? 10.237 -22.430 -5.533 1.00 59.16 191 ALA A O 1
ATOM 1555 N N . ALA A 1 192 ? 11.969 -22.273 -4.114 1.00 63.38 192 ALA A N 1
ATOM 1556 C CA . ALA A 1 192 ? 12.691 -23.421 -4.662 1.00 63.38 192 ALA A CA 1
ATOM 1557 C C . ALA A 1 192 ? 11.917 -24.747 -4.505 1.00 63.38 192 ALA A C 1
ATOM 1559 O O . ALA A 1 192 ? 11.941 -25.592 -5.407 1.00 63.38 192 ALA A O 1
ATOM 1560 N N . LYS A 1 193 ? 11.189 -24.937 -3.394 1.00 65.56 193 LYS A N 1
ATOM 1561 C CA . LYS A 1 193 ? 10.318 -26.109 -3.186 1.00 65.56 193 LYS A CA 1
ATOM 1562 C C . LYS A 1 193 ? 9.153 -26.138 -4.184 1.00 65.56 193 LYS A C 1
ATOM 1564 O O . LYS A 1 193 ? 8.866 -27.196 -4.747 1.00 65.56 193 LYS A O 1
ATOM 1569 N N . ARG A 1 194 ? 8.534 -24.989 -4.482 1.00 58.97 194 ARG A N 1
ATOM 1570 C CA . ARG A 1 194 ? 7.440 -24.889 -5.472 1.00 58.97 194 ARG A CA 1
ATOM 1571 C C . ARG A 1 194 ? 7.911 -25.170 -6.902 1.00 58.97 194 ARG A C 1
ATOM 1573 O O . ARG A 1 194 ? 7.221 -25.870 -7.645 1.00 58.97 194 ARG A O 1
ATOM 1580 N N . ALA A 1 195 ? 9.109 -24.713 -7.272 1.00 56.00 195 ALA A N 1
ATOM 1581 C CA . ALA A 1 195 ? 9.704 -25.011 -8.577 1.00 56.00 195 ALA A CA 1
ATOM 1582 C C . ALA A 1 195 ? 9.986 -26.516 -8.767 1.00 56.00 195 ALA A C 1
ATOM 1584 O O . ALA A 1 195 ? 9.752 -27.066 -9.846 1.00 56.00 195 ALA A O 1
ATOM 1585 N N . LYS A 1 196 ? 10.423 -27.213 -7.708 1.00 54.97 196 LYS A N 1
ATOM 1586 C CA . LYS A 1 196 ? 10.650 -28.669 -7.736 1.00 54.97 196 LYS A CA 1
ATOM 1587 C C . LYS A 1 196 ? 9.348 -29.481 -7.758 1.00 54.97 196 LYS A C 1
ATOM 1589 O O . LYS A 1 196 ? 9.297 -30.501 -8.438 1.00 54.97 196 LYS A O 1
ATOM 1594 N N . GLY A 1 197 ? 8.285 -29.007 -7.104 1.00 46.91 197 GLY A N 1
ATOM 1595 C CA . GLY A 1 197 ? 6.965 -29.656 -7.122 1.00 46.91 197 GLY A CA 1
ATOM 1596 C C . GLY A 1 197 ? 6.239 -29.604 -8.475 1.00 46.91 197 GLY A C 1
ATOM 1597 O O . GLY A 1 197 ? 5.402 -30.459 -8.757 1.00 46.91 197 GLY A O 1
ATOM 1598 N N . ARG A 1 198 ? 6.570 -28.637 -9.344 1.00 51.28 198 ARG A N 1
ATOM 1599 C CA . ARG A 1 198 ? 6.009 -28.558 -10.707 1.00 51.28 198 ARG A CA 1
ATOM 1600 C C . ARG A 1 198 ? 6.653 -29.545 -11.686 1.00 51.28 198 ARG A C 1
ATOM 1602 O O . ARG A 1 198 ? 5.960 -30.040 -12.568 1.00 51.28 198 ARG A O 1
ATOM 1609 N N . LYS A 1 199 ? 7.936 -29.888 -11.516 1.00 48.44 199 LYS A N 1
ATOM 1610 C CA . LYS A 1 199 ? 8.627 -30.842 -12.407 1.00 48.44 199 LYS A CA 1
ATOM 1611 C C . LYS A 1 199 ? 8.271 -32.309 -12.138 1.00 48.44 199 LYS A C 1
ATOM 1613 O O . LYS A 1 199 ? 8.391 -33.124 -13.043 1.00 48.44 199 LYS A O 1
ATOM 1618 N N . SER A 1 200 ? 7.789 -32.654 -10.943 1.00 48.50 200 SER A N 1
ATOM 1619 C CA . SER A 1 200 ? 7.444 -34.039 -10.584 1.00 48.50 200 SER A CA 1
ATOM 1620 C C . SER A 1 200 ? 6.008 -34.456 -10.932 1.00 48.50 200 SER A C 1
ATOM 1622 O O . SER A 1 200 ? 5.728 -35.651 -10.978 1.00 48.50 200 SER A O 1
ATOM 1624 N N . LYS A 1 201 ? 5.096 -33.517 -11.234 1.00 46.69 201 LYS A N 1
ATOM 1625 C CA . LYS A 1 201 ? 3.715 -33.843 -11.652 1.00 46.69 201 LYS A CA 1
ATOM 1626 C C . LYS A 1 201 ? 3.527 -34.044 -13.162 1.00 46.69 201 LYS A C 1
ATOM 1628 O O . LYS A 1 201 ? 2.483 -34.546 -13.561 1.00 46.69 201 LYS A O 1
ATOM 1633 N N . ALA A 1 202 ? 4.515 -33.700 -13.991 1.00 46.84 202 ALA A N 1
ATOM 1634 C CA . ALA A 1 202 ? 4.414 -33.816 -15.450 1.00 46.84 202 ALA A CA 1
ATOM 1635 C C . ALA A 1 202 ? 4.870 -35.178 -16.020 1.00 46.84 202 ALA A C 1
ATOM 1637 O O . ALA A 1 202 ? 4.720 -35.405 -17.213 1.00 46.84 202 ALA A O 1
ATOM 1638 N N . ALA A 1 203 ? 5.398 -36.095 -15.198 1.00 45.84 203 ALA A N 1
ATOM 1639 C CA . ALA A 1 203 ? 6.029 -37.334 -15.674 1.00 45.84 203 ALA A CA 1
ATOM 1640 C C . ALA A 1 203 ? 5.266 -38.632 -15.336 1.00 45.84 203 ALA A C 1
ATOM 1642 O O . ALA A 1 203 ? 5.857 -39.706 -15.351 1.00 45.84 203 ALA A O 1
ATOM 1643 N N . ARG A 1 204 ? 3.964 -38.577 -15.015 1.00 46.28 204 ARG A N 1
ATOM 1644 C CA . ARG A 1 204 ? 3.189 -39.801 -14.738 1.00 46.28 204 ARG A CA 1
ATOM 1645 C C . ARG A 1 204 ? 1.793 -39.772 -15.353 1.00 46.28 204 ARG A C 1
ATOM 1647 O O . ARG A 1 204 ? 0.796 -39.605 -14.659 1.00 46.28 204 ARG A O 1
ATOM 1654 N N . LYS A 1 205 ? 1.743 -39.975 -16.667 1.00 41.28 205 LYS A N 1
ATOM 1655 C CA . LYS A 1 205 ? 0.628 -40.652 -17.340 1.00 41.28 205 LYS A CA 1
ATOM 1656 C C . LYS A 1 205 ? 1.217 -41.592 -18.388 1.00 41.28 205 LYS A C 1
ATOM 1658 O O . LYS A 1 205 ? 1.444 -41.194 -19.523 1.00 41.28 205 LYS A O 1
ATOM 1663 N N . GLU A 1 206 ? 1.498 -42.821 -17.969 1.00 41.94 206 GLU A N 1
ATOM 1664 C CA . GLU A 1 206 ? 1.506 -43.950 -18.898 1.00 41.94 206 GLU A CA 1
ATOM 1665 C C . GLU A 1 206 ? 0.066 -44.194 -19.382 1.00 41.94 206 GLU A C 1
ATOM 1667 O O . GLU A 1 206 ? -0.876 -44.015 -18.599 1.00 41.94 206 GLU A O 1
ATOM 1672 N N . PRO A 1 207 ? -0.132 -44.572 -20.654 1.00 40.94 207 PRO A N 1
ATOM 1673 C CA . PRO A 1 207 ? -1.449 -44.860 -21.194 1.00 40.94 207 PRO A CA 1
ATOM 1674 C C . PRO A 1 207 ? -1.873 -46.280 -20.803 1.00 40.94 207 PRO A C 1
ATOM 1676 O O . PRO A 1 207 ? -1.278 -47.260 -21.241 1.00 40.94 207 PRO A O 1
ATOM 1679 N N . THR A 1 208 ? -2.925 -46.409 -19.995 1.00 40.81 208 THR A N 1
ATOM 1680 C CA . THR A 1 208 ? -3.643 -47.682 -19.860 1.00 40.81 208 THR A CA 1
ATOM 1681 C C . THR A 1 208 ? -4.601 -47.844 -21.028 1.00 40.81 208 THR A C 1
ATOM 1683 O O . THR A 1 208 ? -5.628 -47.170 -21.112 1.00 40.81 208 THR A O 1
ATOM 1686 N N . ASP A 1 209 ? -4.210 -48.757 -21.902 1.00 46.53 209 ASP A N 1
ATOM 1687 C CA . ASP A 1 209 ? -4.947 -49.326 -23.016 1.00 46.53 209 ASP A CA 1
ATOM 1688 C C . ASP A 1 209 ? -6.148 -50.159 -22.521 1.00 46.53 209 ASP A C 1
ATOM 1690 O O . ASP A 1 209 ? -5.983 -51.109 -21.752 1.00 46.53 209 ASP A O 1
ATOM 1694 N N . ARG A 1 210 ? -7.364 -49.777 -22.933 1.00 38.91 210 ARG A N 1
ATOM 1695 C CA . ARG A 1 210 ? -8.592 -50.592 -22.878 1.00 38.91 210 ARG A CA 1
ATOM 1696 C C . ARG A 1 210 ? -9.565 -50.149 -23.978 1.00 38.91 210 ARG A C 1
ATOM 1698 O O . ARG A 1 210 ? -10.425 -49.307 -23.753 1.00 38.91 210 ARG A O 1
ATOM 1705 N N . GLY A 1 211 ? -9.400 -50.755 -25.152 1.00 34.25 211 GLY A N 1
ATOM 1706 C CA . GLY A 1 211 ? -10.401 -51.602 -25.819 1.00 34.25 211 GLY A CA 1
ATOM 1707 C C . GLY A 1 211 ? -11.786 -51.041 -26.183 1.00 34.25 211 GLY A C 1
ATOM 1708 O O . GLY A 1 211 ? -12.597 -50.791 -25.295 1.00 34.25 211 GLY A O 1
ATOM 1709 N N . LYS A 1 212 ? -12.051 -51.038 -27.503 1.00 33.91 212 LYS A N 1
ATOM 1710 C CA . LYS A 1 212 ? -13.303 -51.261 -28.284 1.00 33.91 212 LYS A CA 1
ATOM 1711 C C . LYS A 1 212 ? -13.207 -50.387 -29.552 1.00 33.91 212 LYS A C 1
ATOM 1713 O O . LYS A 1 212 ? -12.868 -49.222 -29.444 1.00 33.91 212 LYS A O 1
ATOM 1718 N N . ASP A 1 213 ? -13.334 -50.869 -30.786 1.00 33.91 213 ASP A N 1
ATOM 1719 C CA . ASP A 1 213 ? -14.373 -51.745 -31.312 1.00 33.91 213 ASP A CA 1
ATOM 1720 C C . ASP A 1 213 ? -13.933 -52.554 -32.545 1.00 33.91 213 ASP A C 1
ATOM 1722 O O . ASP A 1 213 ? -13.076 -52.173 -33.340 1.00 33.91 213 ASP A O 1
ATOM 1726 N N . SER A 1 214 ? -14.620 -53.680 -32.691 1.00 40.44 214 SER A N 1
ATOM 1727 C CA . SER A 1 214 ? -14.726 -54.566 -33.844 1.00 40.44 214 SER A CA 1
ATOM 1728 C C . SER A 1 214 ? -15.229 -53.878 -35.119 1.00 40.44 214 SER A C 1
ATOM 1730 O O . SER A 1 214 ? -16.301 -53.271 -35.099 1.00 40.44 214 SER A O 1
ATOM 1732 N N . ARG A 1 215 ? -14.579 -54.134 -36.264 1.00 37.09 215 ARG A N 1
ATOM 1733 C CA . ARG A 1 215 ? -15.289 -54.309 -37.543 1.00 37.09 215 ARG A CA 1
ATOM 1734 C C . ARG A 1 215 ? -14.509 -55.190 -38.532 1.00 37.09 215 ARG A C 1
ATOM 1736 O O . ARG A 1 215 ? -13.379 -54.906 -38.904 1.00 37.09 215 ARG A O 1
ATOM 1743 N N . THR A 1 216 ? -15.175 -56.295 -38.844 1.00 35.09 216 THR A N 1
ATOM 1744 C CA . THR A 1 216 ? -15.110 -57.254 -39.958 1.00 35.09 216 THR A CA 1
ATOM 1745 C C . THR A 1 216 ? -14.252 -56.945 -41.196 1.00 35.09 216 THR A C 1
ATOM 1747 O O . THR A 1 216 ? -14.329 -55.867 -41.777 1.00 35.09 216 THR A O 1
ATOM 1750 N N . LYS A 1 217 ? -13.535 -57.997 -41.625 1.00 37.41 217 LYS A N 1
ATOM 1751 C CA . LYS A 1 217 ? -12.967 -58.258 -42.961 1.00 37.41 217 LYS A CA 1
ATOM 1752 C C . LYS A 1 217 ? -14.057 -58.506 -44.018 1.00 37.41 217 LYS A C 1
ATOM 1754 O O . LYS A 1 217 ? -15.010 -59.205 -43.697 1.00 37.41 217 LYS A O 1
ATOM 1759 N N . GLU A 1 218 ? -13.810 -58.031 -45.241 1.00 35.91 218 GLU A N 1
ATOM 1760 C CA . GLU A 1 218 ? -14.001 -58.658 -46.579 1.00 35.91 218 GLU A CA 1
ATOM 1761 C C . GLU A 1 218 ? -13.617 -57.569 -47.612 1.00 35.91 218 GLU A C 1
ATOM 1763 O O . GLU A 1 218 ? -14.141 -56.463 -47.542 1.00 35.91 218 GLU A O 1
ATOM 1768 N N . GLU A 1 219 ? -12.444 -57.624 -48.253 1.00 37.19 219 GLU A N 1
ATOM 1769 C CA . GLU A 1 219 ? -12.074 -58.277 -49.533 1.00 37.19 219 GLU A CA 1
ATOM 1770 C C . GLU A 1 219 ? -12.601 -57.623 -50.834 1.00 37.19 219 GLU A C 1
ATOM 1772 O O . GLU A 1 219 ? -13.720 -57.133 -50.898 1.00 37.19 219 GLU A O 1
ATOM 1777 N N . ALA A 1 220 ? -11.731 -57.677 -51.862 1.00 33.81 220 ALA A N 1
ATOM 1778 C CA . ALA A 1 220 ? -11.768 -57.100 -53.222 1.00 33.81 220 ALA A CA 1
ATOM 1779 C C . ALA A 1 220 ? -11.620 -55.558 -53.293 1.00 33.81 220 ALA A C 1
ATOM 1781 O O . ALA A 1 220 ? -12.433 -54.816 -52.769 1.00 33.81 220 ALA A O 1
ATOM 1782 N N . GLY A 1 221 ? -10.584 -54.950 -53.881 1.00 30.19 221 GLY A N 1
ATOM 1783 C CA . GLY A 1 221 ? -9.780 -55.327 -55.042 1.00 30.19 221 GLY A CA 1
ATOM 1784 C C . GLY A 1 221 ? -10.256 -54.510 -56.245 1.00 30.19 221 GLY A C 1
ATOM 1785 O O . GLY A 1 221 ? -11.298 -54.844 -56.783 1.00 30.19 221 GLY A O 1
ATOM 1786 N N . PHE A 1 222 ? -9.536 -53.449 -56.633 1.00 35.62 222 PHE A N 1
ATOM 1787 C CA . PHE A 1 222 ? -9.406 -52.992 -58.026 1.00 35.62 222 PHE A CA 1
ATOM 1788 C C . PHE A 1 222 ? -8.348 -51.882 -58.126 1.00 35.62 222 PHE A C 1
ATOM 1790 O O . PHE A 1 222 ? -8.396 -50.877 -57.417 1.00 35.62 222 PHE A O 1
ATOM 1797 N N . GLU A 1 223 ? -7.385 -52.109 -59.010 1.00 37.19 223 GLU A N 1
ATOM 1798 C CA . GLU A 1 223 ? -6.406 -51.144 -59.497 1.00 37.19 223 GLU A CA 1
ATOM 1799 C C . GLU A 1 223 ? -7.113 -50.017 -60.265 1.00 37.19 223 GLU A C 1
ATOM 1801 O O . GLU A 1 223 ? -8.083 -50.269 -60.981 1.00 37.19 223 GLU A O 1
ATOM 1806 N N . ASN A 1 224 ? -6.596 -48.788 -60.187 1.00 37.56 224 ASN A N 1
ATOM 1807 C CA . ASN A 1 224 ? -6.271 -48.076 -61.420 1.00 37.56 224 ASN A CA 1
ATOM 1808 C C . ASN A 1 224 ? -5.363 -46.868 -61.192 1.00 37.56 224 ASN A C 1
ATOM 1810 O O . ASN A 1 224 ? -5.544 -46.057 -60.284 1.00 37.56 224 ASN A O 1
ATOM 1814 N N . GLU A 1 225 ? -4.391 -46.792 -62.090 1.00 36.38 225 GLU A N 1
ATOM 1815 C CA . GLU A 1 225 ? -3.479 -45.692 -62.340 1.00 36.38 225 GLU A CA 1
ATOM 1816 C C . GLU A 1 225 ? -4.226 -44.421 -62.774 1.00 36.38 225 GLU A C 1
ATOM 1818 O O . GLU A 1 225 ? -5.319 -44.472 -63.338 1.00 36.38 225 GLU A O 1
ATOM 1823 N N . GLY A 1 226 ? -3.604 -43.260 -62.572 1.00 35.62 226 GLY A N 1
ATOM 1824 C CA . GLY A 1 226 ? -4.140 -42.003 -63.085 1.00 35.62 226 GLY A CA 1
ATOM 1825 C C . GLY A 1 226 ? -3.325 -40.793 -62.665 1.00 35.62 226 GLY A C 1
ATOM 1826 O O . GLY A 1 226 ? -3.697 -40.066 -61.751 1.00 35.62 226 GLY A O 1
ATOM 1827 N N . ALA A 1 227 ? -2.201 -40.584 -63.346 1.00 38.69 227 ALA A N 1
ATOM 1828 C CA . ALA A 1 227 ? -1.454 -39.335 -63.329 1.00 38.69 227 ALA A CA 1
ATOM 1829 C C . ALA A 1 227 ? -2.334 -38.134 -63.730 1.00 38.69 227 ALA A C 1
ATOM 1831 O O . ALA A 1 227 ? -3.230 -38.268 -64.558 1.00 38.69 227 ALA A O 1
ATOM 1832 N N . THR A 1 228 ? -2.018 -36.936 -63.235 1.00 42.75 228 THR A N 1
ATOM 1833 C CA . THR A 1 228 ? -1.647 -35.805 -64.108 1.00 42.75 228 THR A CA 1
ATOM 1834 C C . THR A 1 228 ? -1.197 -34.578 -63.315 1.00 42.75 228 THR A C 1
ATOM 1836 O O . THR A 1 228 ? -1.812 -34.143 -62.344 1.00 42.75 228 THR A O 1
ATOM 1839 N N . ASP A 1 229 ? -0.085 -34.030 -63.800 1.00 39.75 229 ASP A N 1
ATOM 1840 C CA . ASP A 1 229 ? 0.449 -32.696 -63.560 1.00 39.75 229 ASP A CA 1
ATOM 1841 C C . ASP A 1 229 ? -0.563 -31.571 -63.827 1.00 39.75 229 ASP A C 1
ATOM 1843 O O . ASP A 1 229 ? -1.374 -31.639 -64.748 1.00 39.75 229 ASP A O 1
ATOM 1847 N N . GLY A 1 230 ? -0.400 -30.451 -63.116 1.00 39.38 230 GLY A N 1
ATOM 1848 C CA . GLY A 1 230 ? -1.151 -29.219 -63.369 1.00 39.38 230 GLY A CA 1
ATOM 1849 C C . GLY A 1 230 ? -0.415 -27.955 -62.932 1.00 39.38 230 GLY A C 1
ATOM 1850 O O . GLY A 1 230 ? -0.801 -27.295 -61.974 1.00 39.38 230 GLY A O 1
ATOM 1851 N N . LYS A 1 231 ? 0.658 -27.604 -63.649 1.00 40.56 231 LYS A N 1
ATOM 1852 C CA . LYS A 1 231 ? 1.327 -26.290 -63.605 1.00 40.56 231 LYS A CA 1
ATOM 1853 C C . LYS A 1 231 ? 0.405 -25.150 -64.072 1.00 40.56 231 LYS A C 1
ATOM 1855 O O . LYS A 1 231 ? -0.225 -25.253 -65.116 1.00 40.56 231 LYS A O 1
ATOM 1860 N N . GLY A 1 232 ? 0.534 -23.985 -63.433 1.00 39.47 232 GLY A N 1
ATOM 1861 C CA . GLY A 1 232 ? 0.223 -22.655 -63.997 1.00 39.47 232 GLY A CA 1
ATOM 1862 C C . GLY A 1 232 ? 0.142 -21.621 -62.868 1.00 39.47 232 GLY A C 1
ATOM 1863 O O . GLY A 1 232 ? -0.731 -21.728 -62.028 1.00 39.47 232 GLY A O 1
ATOM 1864 N N . ARG A 1 233 ? 1.062 -20.678 -62.620 1.00 38.88 233 ARG A N 1
ATOM 1865 C CA . ARG A 1 233 ? 1.847 -19.719 -63.429 1.00 38.88 233 ARG A CA 1
ATOM 1866 C C . ARG A 1 233 ? 1.003 -18.645 -64.137 1.00 38.88 233 ARG A C 1
ATOM 1868 O O . ARG A 1 233 ? 0.610 -18.851 -65.276 1.00 38.88 233 ARG A O 1
ATOM 1875 N N . LYS A 1 234 ? 0.891 -17.456 -63.520 1.00 46.94 234 LYS A N 1
ATOM 1876 C CA . LYS A 1 234 ? 1.163 -16.092 -64.072 1.00 46.94 234 LYS A CA 1
ATOM 1877 C C . LYS A 1 234 ? 0.638 -15.038 -63.075 1.00 46.94 234 LYS A C 1
ATOM 1879 O O . LYS A 1 234 ? -0.497 -15.147 -62.651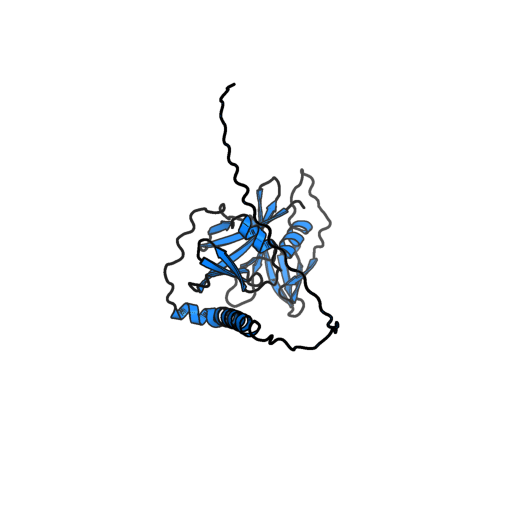 1.00 46.94 234 LYS A O 1
ATOM 1884 N N . LYS A 1 235 ? 1.431 -14.110 -62.517 1.00 43.59 235 LYS A N 1
ATOM 1885 C CA . LYS A 1 235 ? 2.125 -12.929 -63.096 1.00 43.59 235 LYS A CA 1
ATOM 1886 C C . LYS A 1 235 ? 1.197 -11.962 -63.853 1.00 43.59 235 LYS A C 1
ATOM 1888 O O . LYS A 1 235 ? 0.878 -12.254 -65.002 1.00 43.59 235 LYS A O 1
ATOM 1893 N N . ARG A 1 236 ? 0.940 -10.776 -63.272 1.00 44.25 236 ARG A N 1
ATOM 1894 C CA . ARG A 1 236 ? 1.095 -9.409 -63.854 1.00 44.25 236 ARG A CA 1
ATOM 1895 C C . ARG A 1 236 ? 0.470 -8.357 -62.913 1.00 44.25 236 ARG A C 1
ATOM 1897 O O . ARG A 1 236 ? -0.626 -8.582 -62.431 1.00 44.25 236 ARG A O 1
ATOM 1904 N N . LYS A 1 237 ? 1.271 -7.392 -62.434 1.00 44.81 237 LYS A N 1
ATOM 1905 C CA . LYS A 1 237 ? 1.516 -6.005 -62.931 1.00 44.81 237 LYS A CA 1
ATOM 1906 C C . LYS A 1 237 ? 0.496 -5.016 -62.330 1.00 44.81 237 LYS A C 1
ATOM 1908 O O . LYS A 1 237 ? -0.690 -5.215 -62.522 1.00 44.81 237 LYS A O 1
ATOM 1913 N N . GLU A 1 238 ? 0.907 -4.101 -61.448 1.00 44.28 238 GLU A N 1
ATOM 1914 C CA . GLU A 1 238 ? 1.606 -2.822 -61.731 1.00 44.28 238 GLU A CA 1
ATOM 1915 C C . GLU A 1 238 ? 0.613 -1.743 -62.198 1.00 44.28 238 GLU A C 1
ATOM 1917 O O . GLU A 1 238 ? 0.093 -1.859 -63.306 1.00 44.28 238 GLU A O 1
ATOM 1922 N N . LYS A 1 239 ? 0.373 -0.716 -61.362 1.00 46.44 239 LYS A N 1
ATOM 1923 C CA . LYS A 1 239 ? 0.541 0.718 -61.690 1.00 46.44 239 LYS A CA 1
ATOM 1924 C C . LYS A 1 239 ? -0.011 1.658 -60.605 1.00 46.44 239 LYS A C 1
ATOM 1926 O O . LYS A 1 239 ? -1.178 1.577 -60.244 1.00 46.44 239 LYS A O 1
ATOM 1931 N N . ASP A 1 240 ? 0.892 2.512 -60.130 1.00 45.31 240 ASP A N 1
ATOM 1932 C CA . ASP A 1 240 ? 0.845 3.978 -59.983 1.00 45.31 240 ASP A CA 1
ATOM 1933 C C . ASP A 1 240 ? -0.481 4.754 -60.063 1.00 45.31 240 ASP A C 1
ATOM 1935 O O . ASP A 1 240 ? -1.310 4.532 -60.945 1.00 45.31 240 ASP A O 1
ATOM 1939 N N . GLY A 1 241 ? -0.525 5.823 -59.255 1.00 42.22 241 GLY A N 1
ATOM 1940 C CA . GLY A 1 241 ? -1.338 7.033 -59.452 1.00 42.22 241 GLY A CA 1
ATOM 1941 C C . GLY A 1 241 ? -2.002 7.485 -58.148 1.00 42.22 241 GLY A C 1
ATOM 1942 O O . GLY A 1 241 ? -3.035 6.945 -57.784 1.0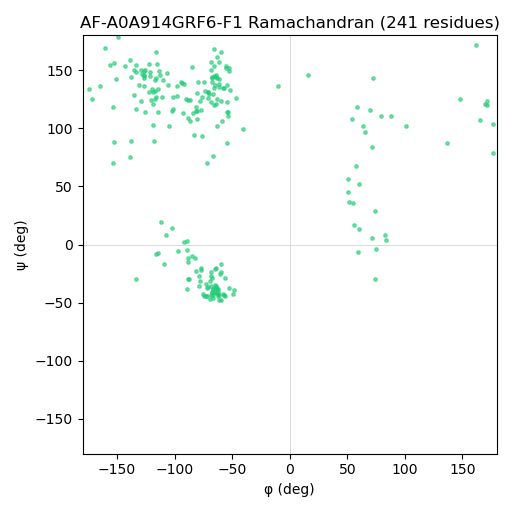0 42.22 241 GLY A O 1
ATOM 1943 N N . ALA A 1 242 ? -1.346 8.292 -57.311 1.00 49.62 242 ALA A N 1
ATOM 1944 C CA . ALA A 1 242 ? -1.350 9.760 -57.367 1.00 49.62 242 ALA A CA 1
ATOM 1945 C C . ALA A 1 242 ? -2.740 10.378 -57.122 1.00 49.62 242 ALA A C 1
ATOM 1947 O O . ALA A 1 242 ? -3.566 10.416 -58.032 1.00 49.62 242 ALA A O 1
ATOM 1948 N N . LEU A 1 243 ? -2.944 10.884 -55.902 1.00 50.72 243 LEU A N 1
ATOM 1949 C CA . LEU A 1 243 ? -3.278 12.279 -55.577 1.00 50.72 243 LEU A CA 1
ATOM 1950 C C . LEU A 1 243 ? -3.103 12.498 -54.069 1.00 50.72 243 LEU A C 1
ATO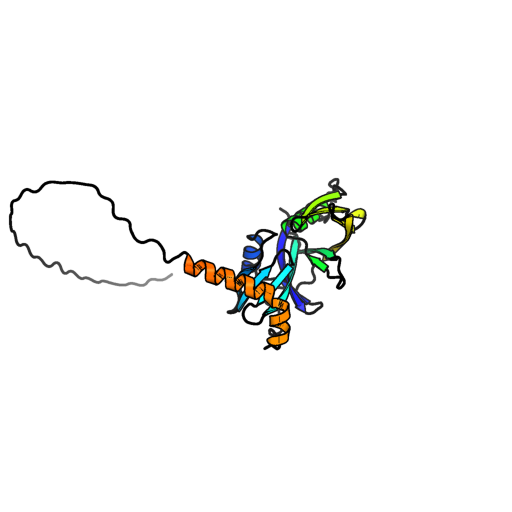M 1952 O O . LEU A 1 243 ? -3.489 11.588 -53.302 1.00 50.72 243 LEU A O 1
#

InterPro domains:
  IPR004170 WWE domain [PF02825] (5-67)
  IPR004170 WWE domain [PS50918] (1-68)
  IPR037197 WWE domain superfamily [G3DSA:3.30.720.50] (2-72)
  IPR037197 WWE domain superfamily [SSF117839] (4-69)

Sequence (243 aa):
MNFQIVWEYQCSASKWLEFDKDLSTFLNSLSSDAKGAAREIEGWNMQFDLRQMQQCNSDTGFMRSIRCALRVINEGEKFVWSYQQNGPRKRWVSFPADLALKLEENVGGVYIDNERAVHQADERVEFELNGQEVLINWPAKKMTVLNTEEECVIERVKSNAGPPNSFDPPHPAKYSPTSVRERNRPFIEEAAKRAKGRKSKAARKEPTDRGKDSRTKEEAGFENEGATDGKGRKKRKEKDGAL

Radius of gyration: 29.72 Å; Cα contacts (8 Å, |Δi|>4): 334; chains: 1; bounding box: 50×80×85 Å

Mean predicted aligned error: 15.94 Å

Nearest PDB structures (foldseek):
  9bks-assembly1_A  TM=8.161E-01  e=1.524E-03  Homo sapiens
  7tgq-assembly1_A  TM=4.221E-01  e=7.531E-06  Homo sapiens
  7sz3-assembly1_A  TM=4.000E-01  e=2.110E-04  Mus musculus
  7sz2-assembly1_B  TM=3.660E-01  e=1.503E-04  Mus musculus
  7sz3-assembly1_B  TM=3.650E-01  e=2.110E-04  Mus musculus

Foldseek 3Di:
DQKDKWKWWDLDPPAIATADPVVRVVLVPDDLQDFQDWDADPNFIKTAGNLQQKIAGLVFRDMIHMEIWIAGPPVRWIKFKWKFDDDPDTDTHTARPVVRVVCCVQPVQDDDPPDGPPPVRPLWDWDDRNNFIWIQRVVVQWIAGVVVRDIIGMDMDTDPYDYHPDDRPPDPDDDDCVVSCVVCVVVSVVVVVVVVVVVVVVPDDDDDDDDDDDDDDDDDDDDDDDDDDDDDDDDDDDDDDDD

Solvent-accessible surface area (backbone atoms only — not comparable to full-atom values): 15136 Å² total; per-residue (Å²): 130,66,60,43,81,41,35,32,35,46,78,46,101,86,42,34,30,31,51,51,70,70,57,26,52,51,59,71,72,49,61,61,76,38,70,62,53,71,48,78,54,99,89,37,51,33,30,33,27,50,71,74,27,31,35,31,33,68,86,72,64,52,70,35,50,34,36,42,31,41,26,36,65,97,74,68,51,36,36,28,38,31,34,38,46,86,59,99,69,73,42,80,40,43,42,42,63,72,57,36,47,52,45,40,76,52,65,58,68,72,72,64,84,87,46,76,74,75,60,86,43,70,59,60,48,77,48,76,58,94,90,36,52,31,40,36,32,59,91,76,35,32,32,32,31,69,88,75,69,47,74,29,49,45,50,78,43,77,60,78,52,44,60,53,90,53,92,68,77,75,76,75,85,74,68,65,64,70,70,48,48,65,75,42,38,72,62,54,52,53,53,53,52,54,59,55,58,60,65,68,70,76,78,76,78,81,86,84,87,77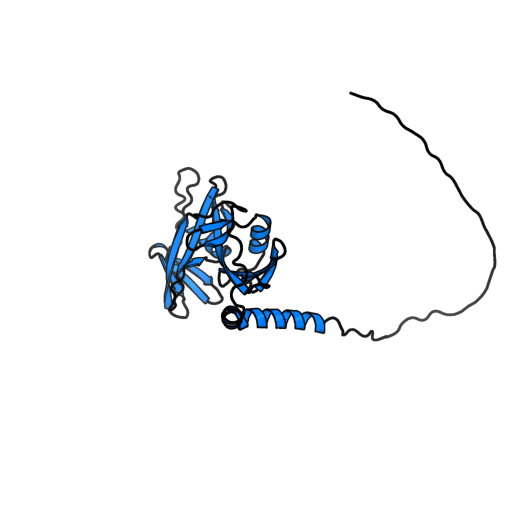,90,86,81,91,80,84,92,81,85,86,88,83,89,80,88,81,88,82,88,83,89,81,91,82,91,82,83,91,83,90,81,90,132

Secondary structure (DSSP, 8-state):
--EEEEEEEESSSS-EEEPPHHHHHHHHTS-TT-EEEEEEETTEEEEEETTTTEEEETTT--EEEEEEEEEETTT--EEEEEEE--SSS--EEEPPHHHHHHHIIIII---STTS-------SEEEEEETTEEEEEETTTTEEEETTTTEEEEEEEEE--PBPTTS-PPPP-S---HHHHHHHTHHHHHHHHHHHHHHHHSSS----------------------------------------

pLDDT: mean 73.54, std 21.4, range [30.19, 97.12]